Protein AF-A0A932E4Q7-F1 (afdb_monomer_lite)

Foldseek 3Di:
DWPFDFQLCCCLVAQAFLLDDPDCVVLVVQLVVLVVVLPDPDDQLVNLVSLLSNLSSLSSSLLNVLSLLLLVLVVLQVQQVPDDPPDPRPSDDSQVSLVVNLVSLVVNVVSLVSNLVSLLSNDVVPHDSVDDDPSVSSSVVVVVLSVQQNVLSVVCSVPVVSSCDQHRRHHNKKKKKKKWQQKADWKKKFKWWQDPVRDTDTQDITTRHIDDDPPDDRPDRDMDMTMTHDHDPPIWMKIFMWFEAKIWMDQTWMDSSNDIWTFPDDPDTDIAADHHDPDDDDDTDPVDGRGMGTTDTD

pLDDT: mean 87.98, std 13.96, range [33.12, 98.62]

Radius of gyration: 21.54 Å; chains: 1; bounding box: 50×64×56 Å

Structure (mmCIF, N/CA/C/O backbone):
data_AF-A0A932E4Q7-F1
#
_entry.id   AF-A0A932E4Q7-F1
#
loop_
_atom_site.group_PDB
_atom_site.id
_atom_site.type_symbol
_atom_site.label_atom_id
_atom_site.label_alt_id
_atom_site.label_comp_id
_atom_site.label_asym_id
_atom_site.label_entity_id
_atom_site.label_seq_id
_atom_site.pdbx_PDB_ins_code
_atom_site.Cartn_x
_atom_site.Cartn_y
_atom_site.Cartn_z
_atom_site.occupancy
_atom_site.B_iso_or_equiv
_atom_site.auth_seq_id
_atom_site.auth_comp_id
_atom_site.auth_asym_id
_atom_site.auth_atom_id
_atom_site.pdbx_PDB_model_num
ATOM 1 N N . HIS A 1 1 ? 24.652 -10.416 2.158 1.00 33.12 1 HIS A N 1
ATOM 2 C CA . HIS A 1 1 ? 23.528 -9.454 2.169 1.00 33.12 1 HIS A CA 1
ATOM 3 C C . HIS A 1 1 ? 22.223 -10.203 2.408 1.00 33.12 1 HIS A C 1
ATOM 5 O O . HIS A 1 1 ? 22.020 -11.224 1.768 1.00 33.12 1 HIS A O 1
ATOM 11 N N . ALA A 1 2 ? 21.373 -9.750 3.337 1.00 39.41 2 ALA A N 1
ATOM 12 C CA . ALA A 1 2 ? 20.055 -10.353 3.549 1.00 39.41 2 ALA A CA 1
ATOM 13 C C . ALA A 1 2 ? 19.143 -10.039 2.349 1.00 39.41 2 ALA A C 1
ATOM 15 O O . ALA A 1 2 ? 18.962 -8.871 1.997 1.00 39.41 2 ALA A O 1
ATOM 16 N N . PHE A 1 3 ? 18.581 -11.067 1.712 1.00 45.31 3 PHE A N 1
ATOM 17 C CA . PHE A 1 3 ? 17.580 -10.900 0.658 1.00 45.31 3 PHE A CA 1
ATOM 18 C C . PHE A 1 3 ? 16.242 -10.500 1.292 1.00 45.31 3 PHE A C 1
ATOM 20 O O . PHE A 1 3 ? 15.464 -11.353 1.699 1.00 45.31 3 PHE A O 1
ATOM 27 N N . ALA A 1 4 ? 15.978 -9.196 1.387 1.00 47.69 4 ALA A N 1
ATOM 28 C CA . ALA A 1 4 ? 14.727 -8.646 1.911 1.00 47.69 4 ALA A CA 1
ATOM 29 C C . ALA A 1 4 ? 13.914 -7.995 0.773 1.00 47.69 4 ALA A C 1
ATOM 31 O O . ALA A 1 4 ? 13.922 -6.776 0.616 1.00 47.69 4 ALA A O 1
ATOM 32 N N . GLY A 1 5 ? 13.249 -8.807 -0.060 1.00 49.75 5 GLY A N 1
ATOM 33 C CA . GLY A 1 5 ? 12.512 -8.337 -1.251 1.00 49.75 5 GLY A CA 1
ATOM 34 C C . GLY A 1 5 ? 10.984 -8.261 -1.106 1.00 49.75 5 GLY A C 1
ATOM 35 O O . GLY A 1 5 ? 10.334 -7.474 -1.792 1.00 49.75 5 GLY A O 1
ATOM 36 N N . TYR A 1 6 ? 10.394 -9.030 -0.188 1.00 63.06 6 TYR A N 1
ATOM 37 C CA . TYR A 1 6 ? 8.943 -9.268 -0.165 1.00 63.06 6 TYR A CA 1
ATOM 38 C C . TYR A 1 6 ? 8.100 -8.059 0.257 1.00 63.06 6 TYR A C 1
ATOM 40 O O . TYR A 1 6 ? 6.979 -7.895 -0.218 1.00 63.06 6 TYR A O 1
ATOM 48 N N . ALA A 1 7 ? 8.629 -7.171 1.104 1.00 65.50 7 ALA A N 1
ATOM 49 C CA . ALA A 1 7 ? 7.874 -6.007 1.576 1.00 65.50 7 ALA A CA 1
ATOM 50 C C . ALA A 1 7 ? 7.532 -5.021 0.459 1.00 65.50 7 ALA A C 1
ATOM 52 O O . ALA A 1 7 ? 6.448 -4.446 0.456 1.00 65.50 7 ALA A O 1
ATOM 53 N N . ARG A 1 8 ? 8.433 -4.857 -0.513 1.00 75.38 8 ARG A N 1
ATOM 54 C CA . ARG A 1 8 ? 8.219 -3.942 -1.633 1.00 75.38 8 ARG A CA 1
ATOM 55 C C . ARG A 1 8 ? 7.412 -4.580 -2.763 1.00 75.38 8 ARG A C 1
ATOM 57 O O . ARG A 1 8 ? 6.885 -3.860 -3.596 1.00 75.38 8 ARG A O 1
ATOM 64 N N . TRP A 1 9 ? 7.290 -5.909 -2.785 1.00 82.69 9 TRP A N 1
ATOM 65 C CA . TRP A 1 9 ? 6.528 -6.623 -3.810 1.00 82.69 9 TRP A CA 1
ATOM 66 C C . TRP A 1 9 ? 5.015 -6.399 -3.693 1.00 82.69 9 TRP A C 1
ATOM 68 O O . TRP A 1 9 ? 4.337 -6.335 -4.713 1.00 82.69 9 TRP A O 1
ATOM 78 N N . GLN A 1 10 ? 4.491 -6.205 -2.475 1.00 86.88 10 GLN A N 1
ATOM 79 C CA . GLN A 1 10 ? 3.045 -6.085 -2.222 1.00 86.88 10 GLN A CA 1
ATOM 80 C C . GLN A 1 10 ? 2.358 -4.992 -3.054 1.00 86.88 10 GLN A C 1
ATOM 82 O O . GLN A 1 10 ? 1.203 -5.156 -3.437 1.00 86.88 10 GLN A O 1
ATOM 87 N N . ILE A 1 11 ? 3.079 -3.918 -3.394 1.00 91.38 11 ILE A N 1
ATOM 88 C CA . ILE A 1 11 ? 2.568 -2.826 -4.235 1.00 91.38 11 ILE A CA 1
ATOM 89 C C . ILE A 1 11 ? 2.111 -3.301 -5.626 1.00 91.38 11 ILE A C 1
ATOM 91 O O . ILE A 1 11 ? 1.250 -2.678 -6.239 1.00 91.38 11 ILE A O 1
ATOM 95 N N . ASN A 1 12 ? 2.664 -4.407 -6.136 1.00 91.44 12 ASN A N 1
ATOM 96 C CA . ASN A 1 12 ? 2.273 -4.969 -7.429 1.00 91.44 12 ASN A CA 1
ATOM 97 C C . ASN A 1 12 ? 0.841 -5.527 -7.394 1.00 91.44 12 ASN A C 1
ATOM 99 O O . ASN A 1 12 ? 0.142 -5.532 -8.415 1.00 91.44 12 ASN A O 1
ATOM 103 N N . ASP A 1 13 ? 0.392 -5.965 -6.218 1.00 89.81 13 ASP A N 1
ATOM 104 C CA . ASP A 1 13 ? -0.907 -6.601 -6.004 1.00 89.81 13 ASP A CA 1
ATOM 105 C C . ASP A 1 13 ? -1.911 -5.644 -5.352 1.00 89.81 13 ASP A C 1
ATOM 107 O O . ASP A 1 13 ? -3.095 -5.670 -5.698 1.00 89.81 13 ASP A O 1
ATOM 111 N N . ARG A 1 14 ? -1.449 -4.742 -4.481 1.00 92.44 14 ARG A N 1
ATOM 112 C CA . ARG A 1 14 ? -2.294 -3.841 -3.693 1.00 92.44 14 ARG A CA 1
ATOM 113 C C . ARG A 1 14 ? -1.605 -2.502 -3.427 1.00 92.44 14 ARG A C 1
ATOM 115 O O . ARG A 1 14 ? -0.488 -2.470 -2.924 1.00 92.44 14 ARG A O 1
ATOM 122 N N . TRP A 1 15 ? -2.267 -1.389 -3.737 1.00 96.50 15 TRP A N 1
ATOM 123 C CA . TRP A 1 15 ? -1.763 -0.039 -3.428 1.00 96.50 15 TRP A CA 1
ATOM 124 C C . TRP A 1 15 ? -2.178 0.434 -2.024 1.00 96.50 15 TRP A C 1
ATOM 126 O O . TRP A 1 15 ? -1.419 1.138 -1.362 1.00 96.50 15 TRP A O 1
ATOM 136 N N . ASP A 1 16 ? -3.337 -0.016 -1.546 1.00 96.12 16 ASP A N 1
ATOM 137 C CA . ASP A 1 16 ? -3.937 0.296 -0.241 1.00 96.12 16 ASP A CA 1
ATOM 138 C C . ASP A 1 16 ? -3.160 -0.219 0.984 1.00 96.12 16 ASP A C 1
ATOM 140 O O . ASP A 1 16 ? -3.400 0.227 2.106 1.00 96.12 16 ASP A O 1
ATOM 144 N N . VAL A 1 17 ? -2.179 -1.102 0.786 1.00 93.62 17 VAL A N 1
ATOM 145 C CA . VAL A 1 17 ? -1.284 -1.612 1.843 1.00 93.62 17 VAL A CA 1
ATOM 146 C C . VAL A 1 17 ? -0.044 -0.741 2.074 1.00 93.62 17 VAL A C 1
ATOM 148 O O . VAL A 1 17 ? 0.846 -1.123 2.841 1.00 93.62 17 VAL A O 1
ATOM 151 N N . LEU A 1 18 ? 0.026 0.443 1.455 1.00 93.50 18 LEU A N 1
ATOM 152 C CA . LEU A 1 18 ? 1.124 1.407 1.621 1.00 93.50 18 LEU A CA 1
ATOM 153 C C . LEU A 1 18 ? 0.705 2.740 2.263 1.00 93.50 18 LEU A C 1
ATOM 155 O O . LEU A 1 18 ? 1.483 3.701 2.253 1.00 93.50 18 LEU A O 1
ATOM 159 N N . ALA A 1 19 ? -0.494 2.810 2.841 1.00 93.56 19 ALA A N 1
ATOM 160 C CA . ALA A 1 19 ? -1.007 3.988 3.538 1.00 93.56 19 ALA A CA 1
ATOM 161 C C . ALA A 1 19 ? -0.425 4.105 4.962 1.00 93.56 19 ALA A C 1
ATOM 163 O O . ALA A 1 19 ? -1.137 3.991 5.958 1.00 93.56 19 ALA A O 1
ATOM 164 N N . GLY A 1 20 ? 0.895 4.284 5.055 1.00 91.38 20 GLY A N 1
ATOM 165 C CA . GLY A 1 20 ? 1.662 4.253 6.305 1.00 91.38 20 GLY A CA 1
ATOM 166 C C . GLY A 1 20 ? 2.377 5.552 6.668 1.00 91.38 20 GLY A C 1
ATOM 167 O O . GLY A 1 20 ? 2.322 6.558 5.952 1.00 91.38 20 GLY A O 1
ATOM 168 N N . ASN A 1 21 ? 3.102 5.502 7.782 1.00 89.75 21 ASN A N 1
ATOM 169 C CA . ASN A 1 21 ? 3.895 6.598 8.329 1.00 89.75 21 ASN A CA 1
ATOM 170 C C . ASN A 1 21 ? 5.331 6.619 7.793 1.00 89.75 21 ASN A C 1
ATOM 172 O O . ASN A 1 21 ? 6.018 7.636 7.932 1.00 89.75 21 ASN A O 1
ATOM 176 N N . GLU A 1 22 ? 5.801 5.549 7.144 1.00 88.12 22 GLU A N 1
ATOM 177 C CA . GLU A 1 22 ? 7.142 5.499 6.567 1.00 88.12 22 GLU A CA 1
ATOM 178 C C . GLU A 1 22 ? 7.387 6.687 5.624 1.00 88.12 22 GLU A C 1
ATOM 180 O O . GLU A 1 22 ? 6.630 6.939 4.683 1.00 88.12 22 GLU A O 1
ATOM 185 N N . GLY A 1 23 ? 8.453 7.445 5.898 1.00 88.75 23 GLY A N 1
ATOM 186 C CA . GLY A 1 23 ? 8.786 8.681 5.197 1.00 88.75 23 GLY A CA 1
ATOM 187 C C . GLY A 1 23 ? 9.007 8.501 3.692 1.00 88.75 23 GLY A C 1
ATOM 188 O O . GLY A 1 23 ? 9.651 7.557 3.245 1.00 88.75 23 GLY A O 1
ATOM 189 N N . LEU A 1 24 ? 8.575 9.486 2.897 1.00 92.56 24 LEU A N 1
ATOM 190 C CA . LEU A 1 24 ? 8.787 9.494 1.441 1.00 92.56 24 LEU A CA 1
ATOM 191 C C . LEU A 1 24 ? 10.247 9.728 1.023 1.00 92.56 24 LEU A C 1
ATOM 193 O O . LEU A 1 24 ? 10.574 9.544 -0.145 1.00 92.56 24 LEU A O 1
ATOM 197 N N . LYS A 1 25 ? 11.127 10.154 1.940 1.00 93.81 25 LYS A N 1
ATOM 198 C CA . LYS A 1 25 ? 12.491 10.611 1.619 1.00 93.81 25 LYS A CA 1
ATOM 199 C C . LYS A 1 25 ? 13.308 9.548 0.880 1.00 93.81 25 LYS A C 1
ATOM 201 O O . LYS A 1 25 ? 13.912 9.866 -0.139 1.00 93.81 25 LYS A O 1
ATOM 206 N N . ALA A 1 26 ? 13.300 8.303 1.359 1.00 91.19 26 ALA A N 1
ATOM 207 C CA . ALA A 1 26 ? 14.050 7.214 0.731 1.00 91.19 26 ALA A CA 1
ATOM 208 C C . ALA A 1 26 ? 13.553 6.933 -0.699 1.00 91.19 26 ALA A C 1
ATOM 210 O O . ALA A 1 26 ? 14.349 6.881 -1.635 1.00 91.19 26 ALA A O 1
ATOM 211 N N . TYR A 1 27 ? 12.232 6.866 -0.879 1.00 93.31 27 TYR A N 1
ATOM 212 C CA . TYR A 1 27 ? 11.586 6.647 -2.176 1.00 93.31 27 TYR A CA 1
ATOM 213 C C . TYR A 1 27 ? 11.827 7.806 -3.150 1.00 93.31 27 TYR A C 1
ATOM 215 O O . TYR A 1 27 ? 12.134 7.593 -4.320 1.00 93.31 27 TYR A O 1
ATOM 223 N N . ALA A 1 28 ? 11.769 9.046 -2.661 1.00 94.94 28 ALA A N 1
ATOM 224 C CA . ALA A 1 28 ? 12.074 10.232 -3.453 1.00 94.94 28 ALA A CA 1
ATOM 225 C C . ALA A 1 28 ? 13.549 10.276 -3.885 1.00 94.94 28 ALA A C 1
ATOM 227 O O . ALA A 1 28 ? 13.845 10.724 -4.994 1.00 94.94 28 ALA A O 1
ATOM 228 N N . HIS A 1 29 ? 14.466 9.803 -3.035 1.00 96.12 29 HIS A N 1
ATOM 229 C CA . HIS A 1 29 ? 15.887 9.716 -3.360 1.00 96.12 29 HIS A CA 1
ATOM 230 C C . HIS A 1 29 ? 16.151 8.668 -4.447 1.00 96.12 29 HIS A C 1
ATOM 232 O O . HIS A 1 29 ? 16.855 8.955 -5.413 1.00 96.12 29 HIS A O 1
ATOM 238 N N . GLU A 1 30 ? 15.529 7.491 -4.342 1.00 95.00 30 GLU A N 1
ATOM 239 C CA . GLU A 1 30 ? 15.608 6.455 -5.375 1.00 95.00 30 GLU A CA 1
ATOM 240 C C . GLU A 1 30 ? 15.002 6.926 -6.703 1.00 95.00 30 GLU A C 1
ATOM 242 O O . GLU A 1 30 ? 15.618 6.757 -7.755 1.00 95.00 30 GLU A O 1
ATOM 247 N N . ARG A 1 31 ? 13.845 7.596 -6.656 1.00 96.88 31 ARG A N 1
ATOM 248 C CA . ARG A 1 31 ? 13.246 8.238 -7.828 1.00 96.88 31 ARG A CA 1
ATOM 249 C C . ARG A 1 31 ? 14.227 9.207 -8.482 1.00 96.88 31 ARG A C 1
ATOM 251 O O . ARG A 1 31 ? 14.551 9.037 -9.649 1.00 96.88 31 ARG A O 1
ATOM 258 N N . LYS A 1 32 ? 14.780 10.162 -7.722 1.00 97.44 32 LYS A N 1
ATOM 259 C CA . LYS A 1 32 ? 15.765 11.137 -8.229 1.00 97.44 32 LYS A CA 1
ATOM 260 C C . LYS A 1 32 ? 16.987 10.448 -8.843 1.00 97.44 32 LYS A C 1
ATOM 262 O O . LYS A 1 32 ? 17.471 10.884 -9.888 1.00 97.44 32 LYS A O 1
ATOM 267 N N . PHE A 1 33 ? 17.478 9.382 -8.212 1.00 97.50 33 PHE A N 1
ATOM 268 C CA . PHE A 1 33 ? 18.591 8.591 -8.725 1.00 97.50 33 PHE A CA 1
ATOM 269 C C . PHE A 1 33 ? 18.272 7.996 -10.102 1.00 97.50 33 PHE A C 1
ATOM 271 O O . PHE A 1 33 ? 19.024 8.244 -11.045 1.00 97.50 33 PHE A O 1
ATOM 278 N N . PHE A 1 34 ? 17.151 7.281 -10.248 1.00 97.12 34 PHE A N 1
ATOM 279 C CA . PHE A 1 34 ? 16.791 6.653 -11.522 1.00 97.12 34 PHE A CA 1
ATOM 280 C C . PHE A 1 34 ? 16.358 7.660 -12.590 1.00 97.12 34 PHE A C 1
ATOM 282 O O . PHE A 1 34 ? 16.673 7.442 -13.755 1.00 97.12 34 PHE A O 1
ATOM 289 N N . THR A 1 35 ? 15.739 8.787 -12.224 1.00 96.38 35 THR A N 1
ATOM 290 C CA . THR A 1 35 ? 15.462 9.889 -13.161 1.00 96.38 35 THR A CA 1
ATOM 291 C C . THR A 1 35 ? 16.750 10.499 -13.710 1.00 96.38 35 THR A C 1
ATOM 293 O O . THR A 1 35 ? 16.821 10.851 -14.884 1.00 96.38 35 THR A O 1
ATOM 296 N N . ARG A 1 36 ? 17.790 10.647 -12.879 1.00 96.88 36 ARG A N 1
ATOM 297 C CA . ARG A 1 36 ? 19.099 11.119 -13.348 1.00 96.88 36 ARG A CA 1
ATOM 298 C C . ARG A 1 36 ? 19.771 10.067 -14.226 1.00 96.88 36 ARG A C 1
ATOM 300 O O . ARG A 1 36 ? 20.298 10.407 -15.279 1.00 96.88 36 ARG A O 1
ATOM 307 N N . LEU A 1 37 ? 19.734 8.803 -13.807 1.00 96.00 37 LEU A N 1
ATOM 308 C CA . LEU A 1 37 ? 20.363 7.704 -14.534 1.00 96.00 37 LEU A CA 1
ATOM 309 C C . LEU A 1 37 ? 19.697 7.451 -15.895 1.00 96.00 37 LEU A C 1
ATOM 311 O O . LEU A 1 37 ? 20.396 7.156 -16.855 1.00 96.00 37 LEU A O 1
ATOM 315 N N . SER A 1 38 ? 18.376 7.621 -16.012 1.00 94.25 38 SER A N 1
ATOM 316 C CA . SER A 1 38 ? 17.647 7.436 -17.276 1.00 94.25 38 SER A CA 1
ATOM 317 C C . SER A 1 38 ? 17.980 8.481 -18.343 1.00 94.25 38 SER A C 1
ATOM 319 O O . SER A 1 38 ? 17.696 8.255 -19.515 1.00 94.25 38 SER A O 1
ATOM 321 N N . ARG A 1 39 ? 18.599 9.604 -17.954 1.00 93.25 39 ARG A N 1
ATOM 322 C CA . ARG A 1 39 ? 19.089 10.651 -18.865 1.00 93.25 39 ARG A CA 1
ATOM 323 C C . ARG A 1 39 ? 20.532 10.426 -19.321 1.00 93.25 39 ARG A C 1
ATOM 325 O O . ARG A 1 39 ? 21.000 11.137 -20.203 1.00 93.25 39 ARG A O 1
ATOM 332 N N . ALA A 1 40 ? 21.251 9.483 -18.713 1.00 94.69 40 ALA A N 1
ATOM 333 C CA . ALA A 1 40 ? 22.613 9.164 -19.117 1.00 94.69 40 ALA A CA 1
ATOM 334 C C . ALA A 1 40 ? 22.622 8.397 -20.449 1.00 94.69 40 ALA A C 1
ATOM 336 O O . ALA A 1 40 ? 21.684 7.665 -20.775 1.00 94.69 40 ALA A O 1
ATOM 337 N N . LYS A 1 41 ? 23.717 8.516 -21.207 1.00 95.38 41 LYS A N 1
ATOM 338 C CA . LYS A 1 41 ? 23.947 7.695 -22.399 1.00 95.38 41 LYS A CA 1
ATOM 339 C C . LYS A 1 41 ? 24.276 6.268 -21.954 1.00 95.38 41 LYS A C 1
ATOM 341 O O . LYS A 1 41 ? 25.393 5.987 -21.534 1.00 95.38 41 LYS A O 1
ATOM 346 N N . LEU A 1 42 ? 23.285 5.384 -22.016 1.00 95.19 42 LEU A N 1
ATOM 347 C CA . LEU A 1 42 ? 23.404 3.983 -21.612 1.00 95.19 42 LEU A CA 1
ATOM 348 C C . LEU A 1 42 ? 23.246 3.060 -22.827 1.00 95.19 42 LEU A C 1
ATOM 350 O O . LEU A 1 42 ? 22.472 3.378 -23.734 1.00 95.19 42 LEU A O 1
ATOM 354 N N . PRO A 1 43 ? 23.901 1.885 -22.839 1.00 94.31 43 PRO A N 1
ATOM 355 C CA . PRO A 1 43 ? 23.596 0.843 -23.811 1.00 94.31 43 PRO A CA 1
ATOM 356 C C . PRO A 1 43 ? 22.104 0.503 -23.792 1.00 94.31 43 PRO A C 1
ATOM 358 O O . PRO A 1 43 ? 21.490 0.431 -22.727 1.00 94.31 43 PRO A O 1
ATOM 361 N N . ALA A 1 44 ? 21.521 0.244 -24.961 1.00 89.94 44 ALA A N 1
ATOM 362 C CA . ALA A 1 44 ? 20.075 0.084 -25.108 1.00 89.94 44 ALA A CA 1
ATOM 363 C C . ALA A 1 44 ? 19.413 -0.941 -24.144 1.00 89.94 44 ALA A C 1
ATOM 365 O O . ALA A 1 44 ? 18.351 -0.619 -23.604 1.00 89.94 44 ALA A O 1
ATOM 366 N N . PRO A 1 45 ? 19.996 -2.128 -23.847 1.00 87.69 45 PRO A N 1
ATOM 367 C CA . PRO A 1 45 ? 19.427 -3.040 -22.844 1.00 87.69 45 PRO A CA 1
ATOM 368 C C . PRO A 1 45 ? 19.366 -2.432 -21.434 1.00 87.69 45 PRO A C 1
ATOM 370 O O . PRO A 1 45 ? 18.378 -2.588 -20.708 1.00 87.69 45 PRO A O 1
ATOM 373 N N . LEU A 1 46 ? 20.427 -1.715 -21.053 1.00 93.44 46 LEU A N 1
ATOM 374 C CA . LEU A 1 46 ? 20.534 -1.071 -19.751 1.00 93.44 46 LEU A CA 1
ATOM 375 C C . LEU A 1 46 ? 19.597 0.137 -19.669 1.00 93.44 46 LEU A C 1
ATOM 377 O O . LEU A 1 46 ? 18.932 0.314 -18.654 1.00 93.44 46 LEU A O 1
ATOM 381 N N . ALA A 1 47 ? 19.472 0.910 -20.751 1.00 95.12 47 ALA A N 1
ATOM 382 C CA . ALA A 1 47 ? 18.542 2.031 -20.844 1.00 95.12 47 ALA A CA 1
ATOM 383 C C . ALA A 1 47 ? 17.087 1.590 -20.604 1.00 95.12 47 ALA A C 1
ATOM 385 O O . ALA A 1 47 ? 16.386 2.208 -19.805 1.00 95.12 47 ALA A O 1
ATOM 386 N N . ALA A 1 48 ? 16.648 0.487 -21.226 1.00 94.00 48 ALA A N 1
ATOM 387 C CA . ALA A 1 48 ? 15.300 -0.053 -21.029 1.00 94.00 48 ALA A CA 1
ATOM 388 C C . ALA A 1 48 ? 15.065 -0.496 -19.573 1.00 94.00 48 ALA A C 1
ATOM 390 O O . ALA A 1 48 ? 14.062 -0.129 -18.959 1.00 94.00 48 ALA A O 1
ATOM 391 N N . SER A 1 49 ? 16.032 -1.207 -18.985 1.00 95.38 49 SER A N 1
ATOM 392 C CA . SER A 1 49 ? 15.976 -1.621 -17.577 1.00 95.38 49 SER A CA 1
ATOM 393 C C . SER A 1 49 ? 15.925 -0.422 -16.622 1.00 95.38 49 SER A C 1
ATOM 395 O O . SER A 1 49 ? 15.110 -0.393 -15.699 1.00 95.38 49 SER A O 1
ATOM 397 N N . VAL A 1 50 ? 16.754 0.600 -16.854 1.00 96.81 50 VAL A N 1
ATOM 398 C CA . VAL A 1 50 ? 16.781 1.835 -16.056 1.00 96.81 50 VAL A CA 1
ATOM 399 C C . VAL A 1 50 ? 15.480 2.623 -16.203 1.00 96.81 50 VAL A C 1
ATOM 401 O O . VAL A 1 50 ? 14.957 3.108 -15.201 1.00 96.81 50 VAL A O 1
ATOM 404 N N . ALA A 1 51 ? 14.913 2.717 -17.407 1.00 96.31 51 ALA A N 1
ATOM 405 C CA . ALA A 1 51 ? 13.626 3.372 -17.633 1.00 96.31 51 ALA A CA 1
ATOM 406 C C . ALA A 1 51 ? 12.491 2.669 -16.871 1.00 96.31 51 ALA A C 1
ATOM 408 O O . ALA A 1 51 ? 11.682 3.331 -16.217 1.00 96.31 51 ALA A O 1
ATOM 409 N N . PHE A 1 52 ? 12.471 1.332 -16.864 1.00 96.56 52 PHE A N 1
ATOM 410 C CA . PHE A 1 52 ? 11.494 0.581 -16.077 1.00 96.56 52 PHE A CA 1
ATOM 411 C C . PHE A 1 52 ? 11.711 0.760 -14.565 1.00 96.56 52 PHE A C 1
ATOM 413 O O . PHE A 1 52 ? 10.753 0.982 -13.826 1.00 96.56 52 PHE A O 1
ATOM 420 N N . ARG A 1 53 ? 12.964 0.766 -14.084 1.00 96.56 53 ARG A N 1
ATOM 421 C CA . ARG A 1 53 ? 13.285 1.096 -12.679 1.00 96.56 53 ARG A CA 1
ATOM 422 C C . ARG A 1 53 ? 12.857 2.512 -12.294 1.00 96.56 53 ARG A C 1
ATOM 424 O O . ARG A 1 53 ? 12.377 2.704 -11.179 1.00 96.56 53 ARG A O 1
ATOM 431 N N . CYS A 1 54 ? 12.984 3.477 -13.205 1.00 97.06 54 CYS A N 1
ATOM 432 C CA . CYS A 1 54 ? 12.490 4.837 -13.007 1.00 97.06 54 CYS A CA 1
ATOM 433 C C . CYS A 1 54 ? 10.970 4.840 -12.804 1.00 97.06 54 CYS A C 1
ATOM 435 O O . CYS A 1 54 ? 10.497 5.436 -11.842 1.00 97.06 54 CYS A O 1
ATOM 437 N N . TYR A 1 55 ? 10.218 4.114 -13.637 1.00 97.69 55 TYR A N 1
ATOM 438 C CA . TYR A 1 55 ? 8.774 3.942 -13.453 1.00 97.69 55 TYR A CA 1
ATOM 439 C C . TYR A 1 55 ? 8.424 3.326 -12.087 1.00 97.69 55 TYR A C 1
ATOM 441 O O . TYR A 1 55 ? 7.568 3.855 -11.381 1.00 97.69 55 TYR A O 1
ATOM 449 N N . LEU A 1 56 ? 9.101 2.247 -11.676 1.00 96.50 56 LEU A N 1
ATOM 450 C CA . LEU A 1 56 ? 8.837 1.611 -10.379 1.00 96.50 56 LEU A CA 1
ATOM 451 C C . LEU A 1 56 ? 9.086 2.574 -9.205 1.00 96.50 56 LEU A C 1
ATOM 453 O O . LEU A 1 56 ? 8.308 2.594 -8.252 1.00 96.50 56 LEU A O 1
ATOM 457 N N . ALA A 1 57 ? 10.136 3.397 -9.287 1.00 96.25 57 ALA A N 1
ATOM 458 C CA . ALA A 1 57 ? 10.436 4.405 -8.274 1.00 96.25 57 ALA A CA 1
ATOM 459 C C . ALA A 1 57 ? 9.414 5.559 -8.264 1.00 96.25 57 ALA A C 1
ATOM 461 O O . ALA A 1 57 ? 9.014 6.009 -7.189 1.00 96.25 57 ALA A O 1
ATOM 462 N N . GLU A 1 58 ? 8.948 6.009 -9.436 1.00 97.50 58 GLU A N 1
ATOM 463 C CA . GLU A 1 58 ? 7.831 6.961 -9.549 1.00 97.50 58 GLU A CA 1
ATOM 464 C C . GLU A 1 58 ? 6.556 6.399 -8.915 1.00 97.50 58 GLU A C 1
ATOM 466 O O . GLU A 1 58 ? 5.908 7.087 -8.128 1.00 97.50 58 GLU A O 1
ATOM 471 N N . ARG A 1 59 ? 6.230 5.130 -9.189 1.00 97.62 59 ARG A N 1
ATOM 472 C CA . ARG A 1 59 ? 5.064 4.443 -8.620 1.00 97.62 59 ARG A CA 1
ATOM 473 C C . ARG A 1 59 ? 5.105 4.404 -7.099 1.00 97.62 59 ARG A C 1
ATOM 475 O O . ARG A 1 59 ? 4.109 4.739 -6.466 1.00 97.62 59 ARG A O 1
ATOM 482 N N . ASP A 1 60 ? 6.235 4.023 -6.505 1.00 95.94 60 ASP A N 1
ATOM 483 C CA . ASP A 1 60 ? 6.376 3.992 -5.044 1.00 95.94 60 ASP A CA 1
ATOM 484 C C . ASP A 1 60 ? 6.107 5.365 -4.412 1.00 95.94 60 ASP A C 1
ATOM 486 O O . ASP A 1 60 ? 5.395 5.465 -3.410 1.00 95.94 60 ASP A O 1
ATOM 490 N N . VAL A 1 61 ? 6.645 6.435 -5.008 1.00 97.00 61 VAL A N 1
ATOM 491 C CA . VAL A 1 61 ? 6.403 7.804 -4.534 1.00 97.00 61 VAL A CA 1
ATOM 492 C C . VAL A 1 61 ? 4.942 8.199 -4.731 1.00 97.00 61 VAL A C 1
ATOM 494 O O . VAL A 1 61 ? 4.341 8.743 -3.804 1.00 97.00 61 VAL A O 1
ATOM 497 N N . PHE A 1 62 ? 4.376 7.926 -5.908 1.00 98.12 62 PHE A N 1
ATOM 498 C CA . PHE A 1 62 ? 3.0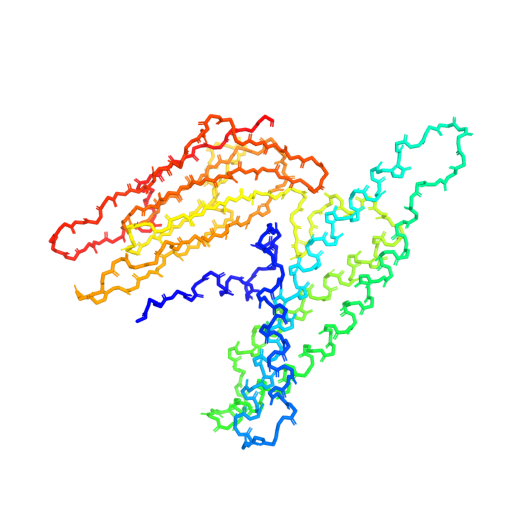00 8.264 -6.256 1.00 98.12 62 PHE A CA 1
ATOM 499 C C . PHE A 1 62 ? 1.998 7.612 -5.301 1.00 98.12 62 PHE A C 1
ATOM 501 O O . PHE A 1 62 ? 1.220 8.326 -4.676 1.00 98.12 62 PHE A O 1
ATOM 508 N N . VAL A 1 63 ? 2.052 6.288 -5.128 1.00 97.69 63 VAL A N 1
ATOM 509 C CA . VAL A 1 63 ? 1.079 5.537 -4.316 1.00 97.69 63 VAL A CA 1
ATOM 510 C C . VAL A 1 63 ? 1.099 6.001 -2.859 1.00 97.69 63 VAL A C 1
ATOM 512 O O . VAL A 1 63 ? 0.058 6.313 -2.283 1.00 97.69 63 VAL A O 1
ATOM 515 N N . ARG A 1 64 ? 2.293 6.130 -2.269 1.00 96.75 64 ARG A N 1
ATOM 516 C CA . ARG A 1 64 ? 2.445 6.570 -0.873 1.00 96.75 64 ARG A CA 1
ATOM 517 C C . ARG A 1 64 ? 2.031 8.024 -0.675 1.00 96.75 64 ARG A C 1
ATOM 519 O O . ARG A 1 64 ? 1.479 8.371 0.368 1.00 96.75 64 ARG A O 1
ATOM 526 N N . ARG A 1 65 ? 2.306 8.891 -1.655 1.00 97.56 65 ARG A N 1
ATOM 527 C CA . ARG A 1 65 ? 1.839 10.282 -1.635 1.00 97.56 65 ARG A CA 1
ATOM 528 C C . ARG A 1 65 ? 0.318 10.344 -1.739 1.00 97.56 65 ARG A C 1
ATOM 530 O O . ARG A 1 65 ? -0.284 10.997 -0.900 1.00 97.56 65 ARG A O 1
ATOM 537 N N . ALA A 1 66 ? -0.285 9.618 -2.676 1.00 98.06 66 ALA A N 1
ATOM 538 C CA . ALA A 1 66 ? -1.731 9.590 -2.869 1.00 98.06 66 ALA A CA 1
ATOM 539 C C . ALA A 1 66 ? -2.472 9.146 -1.596 1.00 98.06 66 ALA A C 1
ATOM 541 O O . ALA A 1 66 ? -3.431 9.797 -1.193 1.00 98.06 66 ALA A O 1
ATOM 542 N N . ALA A 1 67 ? -1.981 8.114 -0.901 1.00 97.38 67 ALA A N 1
ATOM 543 C CA . ALA A 1 67 ? -2.540 7.691 0.384 1.00 97.38 67 ALA A CA 1
ATOM 544 C C . ALA A 1 67 ? -2.471 8.798 1.458 1.00 97.38 67 ALA A C 1
ATOM 546 O O . ALA A 1 67 ? -3.455 9.091 2.138 1.00 97.38 67 ALA A O 1
ATOM 547 N N . ARG A 1 68 ? -1.316 9.470 1.580 1.00 96.88 68 ARG A N 1
ATOM 548 C CA . ARG A 1 68 ? -1.143 10.617 2.492 1.00 96.88 68 ARG A CA 1
ATOM 549 C C . ARG A 1 68 ? -2.041 11.792 2.120 1.00 96.88 68 ARG A C 1
ATOM 551 O O . ARG A 1 68 ? -2.519 12.493 3.012 1.00 96.88 68 ARG A O 1
ATOM 558 N N . ASP A 1 69 ? -2.264 11.999 0.827 1.00 97.12 69 ASP A N 1
ATOM 559 C CA . ASP A 1 69 ? -3.137 13.051 0.333 1.00 97.12 69 ASP A CA 1
ATOM 560 C C . ASP A 1 69 ? -4.599 12.777 0.705 1.00 97.12 69 ASP A C 1
ATOM 562 O O . ASP A 1 69 ? -5.291 13.706 1.108 1.00 97.12 69 ASP A O 1
ATOM 566 N N . VAL A 1 70 ? -5.060 11.520 0.714 1.00 97.56 70 VAL A N 1
ATOM 567 C CA . VAL A 1 70 ? -6.399 11.189 1.241 1.00 97.56 70 VAL A CA 1
ATOM 568 C C . VAL A 1 70 ? -6.518 11.551 2.726 1.00 97.56 70 VAL A C 1
ATOM 570 O O . VAL A 1 70 ? -7.471 12.223 3.118 1.00 97.56 70 VAL A O 1
ATOM 573 N N . PHE A 1 71 ? -5.539 11.196 3.564 1.00 96.88 71 PHE A N 1
ATOM 574 C CA . PHE A 1 71 ? -5.556 11.585 4.984 1.00 96.88 71 PHE A CA 1
ATOM 575 C C . PHE A 1 71 ? -5.499 13.103 5.186 1.00 96.88 71 PHE A C 1
ATOM 577 O O . PHE A 1 71 ? -6.120 13.646 6.101 1.00 96.88 71 PHE A O 1
ATOM 584 N N . ARG A 1 72 ? -4.760 13.827 4.340 1.00 95.88 72 ARG A N 1
ATOM 585 C CA . ARG A 1 72 ? -4.747 15.294 4.369 1.00 95.88 72 ARG A CA 1
ATOM 586 C C . ARG A 1 72 ? -6.079 15.886 3.914 1.00 95.88 72 ARG A C 1
ATOM 588 O O . ARG A 1 72 ? -6.545 16.823 4.551 1.00 95.88 72 ARG A O 1
ATOM 595 N N . LEU A 1 73 ? -6.706 15.325 2.884 1.00 95.38 73 LEU A N 1
ATOM 596 C CA . LEU A 1 73 ? -8.028 15.732 2.414 1.00 95.38 73 LEU A CA 1
ATOM 597 C C . LEU A 1 73 ? -9.076 15.584 3.524 1.00 95.38 73 LEU A C 1
ATOM 599 O O . LEU A 1 73 ? -9.828 16.523 3.768 1.00 95.38 73 LEU A O 1
ATOM 603 N N . ARG A 1 74 ? -9.078 14.456 4.247 1.00 96.00 74 ARG A N 1
ATOM 604 C CA . ARG A 1 74 ? -9.967 14.242 5.403 1.00 96.00 74 ARG A CA 1
ATOM 605 C C . ARG A 1 74 ? -9.783 15.328 6.467 1.00 96.00 74 ARG A C 1
ATOM 607 O O . ARG A 1 74 ? -10.765 15.923 6.894 1.00 96.00 74 ARG A O 1
ATOM 614 N N . ARG A 1 75 ? -8.535 15.670 6.816 1.00 94.69 75 ARG A N 1
ATOM 615 C CA . ARG A 1 75 ? -8.230 16.769 7.756 1.00 94.69 75 ARG A CA 1
ATOM 616 C C . ARG A 1 75 ? -8.716 18.134 7.265 1.00 94.69 75 ARG A C 1
ATOM 618 O O . ARG A 1 75 ? -9.280 18.879 8.055 1.00 94.69 75 ARG A O 1
ATOM 625 N N . ILE A 1 76 ? -8.526 18.456 5.982 1.00 91.94 76 ILE A N 1
ATOM 626 C CA . ILE A 1 76 ? -9.028 19.709 5.385 1.00 91.94 76 ILE A CA 1
ATOM 627 C C . ILE A 1 76 ? -10.555 19.787 5.526 1.00 91.94 76 ILE A C 1
ATOM 629 O O . ILE A 1 76 ? -11.073 20.801 5.985 1.00 91.94 76 ILE A O 1
ATOM 633 N N . ILE A 1 77 ? -11.263 18.699 5.202 1.00 90.56 77 ILE A N 1
ATOM 634 C CA . ILE A 1 77 ? -12.728 18.627 5.303 1.00 90.56 77 ILE A CA 1
ATOM 635 C C . ILE A 1 77 ? -13.195 18.775 6.757 1.00 90.56 77 ILE A C 1
ATOM 637 O O . ILE A 1 77 ? -14.121 19.541 7.014 1.00 90.56 77 ILE A O 1
ATOM 641 N N . THR A 1 78 ? -12.575 18.071 7.708 1.00 90.00 78 THR A N 1
ATOM 642 C CA . THR A 1 78 ? -12.946 18.159 9.131 1.00 90.00 78 THR A CA 1
ATOM 643 C C . THR A 1 78 ? -12.709 19.558 9.687 1.00 90.00 78 THR A C 1
ATOM 645 O O . THR A 1 78 ? -13.613 20.135 10.287 1.00 90.00 78 THR A O 1
ATOM 648 N N . ASN A 1 79 ? -11.536 20.141 9.431 1.00 85.38 79 ASN A N 1
ATOM 649 C CA . ASN A 1 79 ? -11.210 21.485 9.906 1.00 85.38 79 ASN A CA 1
ATOM 650 C C . ASN A 1 79 ? -12.130 22.541 9.280 1.00 85.38 79 ASN A C 1
ATOM 652 O O . ASN A 1 79 ? -12.477 23.515 9.936 1.00 85.38 79 ASN A O 1
ATOM 656 N N . GLY A 1 80 ? -12.576 22.332 8.036 1.00 76.00 80 GLY A N 1
ATOM 657 C CA . GLY A 1 80 ? -13.543 23.218 7.398 1.00 76.00 80 GLY A CA 1
ATOM 658 C C . GLY A 1 80 ? -14.957 23.150 7.979 1.00 76.00 80 GLY A C 1
ATOM 659 O O . GLY A 1 80 ? -15.688 24.131 7.882 1.00 76.00 80 GLY A O 1
ATOM 660 N N . ARG A 1 81 ? -15.335 22.029 8.610 1.00 65.56 81 ARG A N 1
ATOM 661 C CA . ARG A 1 81 ? -16.634 21.849 9.287 1.00 65.56 81 ARG A CA 1
ATOM 662 C C . ARG A 1 81 ? -16.662 22.388 10.719 1.00 65.56 81 ARG A C 1
ATOM 664 O O . ARG A 1 81 ? -17.743 22.664 11.221 1.00 65.56 81 ARG A O 1
ATOM 671 N N . ALA A 1 82 ? -15.507 22.517 11.371 1.00 58.41 82 ALA A N 1
ATOM 672 C CA . ALA A 1 82 ? -15.407 22.989 12.754 1.00 58.41 82 ALA A CA 1
ATOM 673 C C . ALA A 1 82 ? -15.625 24.510 12.912 1.00 58.41 82 ALA A C 1
ATOM 675 O O . ALA A 1 82 ? -15.802 24.981 14.034 1.00 58.41 82 ALA A O 1
ATOM 676 N N . ASN A 1 83 ? -15.655 25.271 11.811 1.00 53.38 83 ASN A N 1
ATOM 677 C CA . ASN A 1 83 ? -15.959 26.701 11.845 1.00 53.38 83 ASN A CA 1
ATOM 678 C C . ASN A 1 83 ? -17.474 26.920 12.020 1.00 53.38 83 ASN A C 1
ATOM 680 O O . ASN A 1 83 ? -18.286 26.452 11.220 1.00 53.38 83 ASN A O 1
ATOM 684 N N . ARG A 1 84 ? -17.826 27.601 13.116 1.00 49.16 84 ARG A N 1
ATOM 685 C CA . ARG A 1 84 ? -19.182 27.844 13.639 1.00 49.16 84 ARG A CA 1
ATOM 686 C C . ARG A 1 84 ? -20.078 28.657 12.682 1.00 49.16 84 ARG A C 1
ATOM 688 O O . ARG A 1 84 ? -19.566 29.373 11.820 1.00 49.16 84 ARG A O 1
ATOM 695 N N . PRO A 1 85 ? -21.417 28.625 12.865 1.00 47.59 85 PRO A N 1
ATOM 696 C CA . PRO A 1 85 ? -22.308 29.556 12.179 1.00 47.59 85 PRO A CA 1
ATOM 697 C C . PRO A 1 85 ? -21.975 30.997 12.597 1.00 47.59 85 PRO A C 1
ATOM 699 O O . PRO A 1 85 ? -22.061 31.325 13.777 1.00 47.59 85 PRO A O 1
ATOM 702 N N . GLY A 1 86 ? -21.589 31.841 11.635 1.00 58.16 86 GLY A N 1
ATOM 703 C CA . GLY A 1 86 ? -21.345 33.277 11.838 1.00 58.16 86 GLY A CA 1
ATOM 704 C C . GLY A 1 86 ? -19.907 33.754 11.603 1.00 58.16 86 GLY A C 1
ATOM 705 O O . GLY A 1 86 ? -19.702 34.953 11.446 1.00 58.16 86 GLY A O 1
ATOM 706 N N . GLU A 1 87 ? -18.921 32.857 11.506 1.00 50.47 87 GLU A N 1
ATOM 707 C CA . GLU A 1 87 ? -17.547 33.236 11.143 1.00 50.47 87 GLU A CA 1
ATOM 708 C C . GLU A 1 87 ? -17.322 33.167 9.618 1.00 50.47 87 GLU A C 1
ATOM 710 O O . GLU A 1 87 ? -17.876 32.284 8.948 1.00 50.47 87 GLU A O 1
ATOM 715 N N . PRO A 1 88 ? -16.505 34.069 9.031 1.00 44.94 88 PRO A N 1
ATOM 716 C CA . PRO A 1 88 ? -16.132 33.995 7.623 1.00 44.94 88 PRO A CA 1
ATOM 717 C C . PRO A 1 88 ? -15.573 32.608 7.299 1.00 44.94 88 PRO A C 1
ATOM 719 O O . PRO A 1 88 ? -14.738 32.079 8.032 1.00 44.94 88 PRO A O 1
ATOM 722 N N . ARG A 1 89 ? -16.032 32.017 6.189 1.00 50.12 89 ARG A N 1
ATOM 723 C CA . ARG A 1 89 ? -15.643 30.681 5.707 1.00 50.12 89 ARG A CA 1
ATOM 724 C C . ARG A 1 89 ? -14.134 30.597 5.416 1.00 50.12 89 ARG A C 1
ATOM 726 O O . ARG A 1 89 ? -13.716 30.628 4.267 1.00 50.12 89 ARG A O 1
ATOM 733 N N . LEU A 1 90 ? -13.314 30.438 6.449 1.00 43.84 90 LEU A N 1
ATOM 734 C CA . LEU A 1 90 ? -11.891 30.082 6.363 1.00 43.84 90 LEU A CA 1
ATOM 735 C C . LEU A 1 90 ? -11.678 28.566 6.532 1.00 43.84 90 LEU A C 1
ATOM 737 O O . LEU A 1 90 ? -10.568 28.098 6.775 1.00 43.84 90 LEU A O 1
ATOM 741 N N . GLY A 1 91 ? -12.749 27.781 6.384 1.00 47.59 91 GLY A N 1
ATOM 742 C CA . GLY A 1 91 ? -12.678 26.334 6.243 1.00 47.59 91 GLY A CA 1
ATOM 743 C C . GLY A 1 91 ? -12.207 25.985 4.837 1.00 47.59 91 GLY A C 1
ATOM 744 O O . GLY A 1 91 ? -12.955 26.179 3.883 1.00 47.59 91 GLY A O 1
ATOM 745 N N . GLY A 1 92 ? -10.953 25.545 4.707 1.00 57.16 92 GLY A N 1
ATOM 746 C CA . GLY A 1 92 ? -10.259 25.435 3.423 1.00 57.16 92 GLY A CA 1
ATOM 747 C C . GLY A 1 92 ? -11.044 24.649 2.372 1.00 57.16 92 GLY A C 1
ATOM 748 O O . GLY A 1 92 ? -11.321 23.464 2.553 1.00 57.16 92 GLY A O 1
ATOM 749 N N . ASP A 1 93 ? -11.367 25.308 1.259 1.00 78.00 93 ASP A N 1
ATOM 750 C CA . ASP A 1 93 ? -11.915 24.664 0.070 1.00 78.00 93 ASP A CA 1
ATOM 751 C C . ASP A 1 93 ? -11.032 23.460 -0.319 1.00 78.00 93 ASP A C 1
ATOM 753 O O . ASP A 1 93 ? -9.833 23.591 -0.581 1.00 78.00 93 ASP A O 1
ATOM 757 N N . ALA A 1 94 ? -11.620 22.262 -0.325 1.00 88.50 94 ALA A N 1
ATOM 758 C CA . ALA A 1 94 ? -10.934 21.027 -0.694 1.00 88.50 94 ALA A CA 1
ATOM 759 C C . ALA A 1 94 ? -10.686 20.922 -2.212 1.00 88.50 94 ALA A C 1
ATOM 761 O O . ALA A 1 94 ? -9.853 20.125 -2.652 1.00 88.50 94 ALA A O 1
ATOM 762 N N . SER A 1 95 ? -11.387 21.724 -3.020 1.00 88.25 95 SER A N 1
ATOM 763 C CA . SER A 1 95 ? -11.309 21.742 -4.483 1.00 88.25 95 SER A CA 1
ATOM 764 C C . SER A 1 95 ? -9.896 21.983 -5.034 1.00 88.25 95 SER A C 1
ATOM 766 O O . SER A 1 95 ? -9.441 21.152 -5.828 1.00 88.25 95 SER A O 1
ATOM 768 N N . PRO A 1 96 ? -9.138 23.031 -4.633 1.00 90.56 96 PRO A N 1
ATOM 769 C CA . PRO A 1 96 ? -7.763 23.225 -5.103 1.00 90.56 96 PRO A CA 1
ATOM 770 C C . PRO A 1 96 ? -6.861 22.028 -4.783 1.00 90.56 96 PRO A C 1
ATOM 772 O O . PRO A 1 96 ? -6.043 21.628 -5.613 1.00 90.56 96 PRO A O 1
ATOM 775 N N . TYR A 1 97 ? -7.049 21.403 -3.619 1.00 94.50 97 TYR A N 1
ATOM 776 C CA . TYR A 1 97 ? -6.263 20.239 -3.226 1.00 94.50 97 TYR A CA 1
ATOM 777 C C . TYR A 1 97 ? -6.611 18.994 -4.059 1.00 94.50 97 TYR A C 1
ATOM 779 O O . TYR A 1 97 ? -5.721 18.306 -4.559 1.00 94.50 97 TYR A O 1
ATOM 787 N N . LEU A 1 98 ? -7.896 18.752 -4.326 1.00 95.00 98 LEU A N 1
ATOM 788 C CA . LEU A 1 98 ? -8.346 17.687 -5.228 1.00 95.00 98 LEU A CA 1
ATOM 789 C C . LEU A 1 98 ? -7.866 17.899 -6.673 1.00 95.00 98 LEU A C 1
ATOM 791 O O . LEU A 1 98 ? -7.454 16.936 -7.324 1.00 95.00 98 LEU A O 1
ATOM 795 N N . LYS A 1 99 ? -7.842 19.144 -7.168 1.00 94.38 99 LYS A N 1
ATOM 796 C CA . LYS A 1 99 ? -7.258 19.481 -8.479 1.00 94.38 99 LYS A CA 1
ATOM 797 C C . LYS A 1 99 ? -5.762 19.154 -8.532 1.00 94.38 99 LYS A C 1
ATOM 799 O O . LYS A 1 99 ? -5.295 18.588 -9.519 1.00 94.38 99 LYS A O 1
ATOM 804 N N . GLN A 1 100 ? -5.012 19.421 -7.460 1.00 96.56 100 GLN A N 1
ATOM 805 C CA . GLN A 1 100 ? -3.600 19.032 -7.364 1.00 96.56 100 GLN A CA 1
ATOM 806 C C . GLN A 1 100 ? -3.414 17.504 -7.402 1.00 96.56 100 GLN A C 1
ATOM 808 O O . GLN A 1 100 ? -2.516 16.999 -8.086 1.00 96.56 100 GLN A O 1
ATOM 813 N N . MET A 1 101 ? -4.273 16.750 -6.709 1.00 98.00 101 MET A N 1
ATOM 814 C CA . MET A 1 101 ? -4.261 15.281 -6.754 1.00 98.00 101 MET A CA 1
ATOM 815 C C . MET A 1 101 ? -4.571 14.758 -8.168 1.00 98.00 101 MET A C 1
ATOM 817 O O . MET A 1 101 ? -3.933 13.809 -8.628 1.00 98.00 101 MET A O 1
ATOM 821 N N . GLN A 1 102 ? -5.497 15.399 -8.894 1.00 98.06 102 GLN A N 1
ATOM 822 C CA . GLN A 1 102 ? -5.799 15.081 -10.296 1.00 98.06 102 GLN A CA 1
ATOM 823 C C . GLN A 1 102 ? -4.612 15.340 -11.228 1.00 98.06 102 GLN A C 1
ATOM 825 O O . GLN A 1 102 ? -4.305 14.478 -12.053 1.00 98.06 102 GLN A O 1
ATOM 830 N N . ALA A 1 103 ? -3.923 16.475 -11.076 1.00 97.94 103 ALA A N 1
ATOM 831 C CA . ALA A 1 103 ? -2.715 16.780 -11.843 1.00 97.94 103 ALA A CA 1
ATOM 832 C C . ALA A 1 103 ? -1.618 15.731 -11.588 1.00 97.94 103 ALA A C 1
ATOM 834 O O . ALA A 1 103 ? -1.086 15.143 -12.525 1.00 97.94 103 ALA A O 1
ATOM 835 N N . THR A 1 104 ? -1.389 15.379 -10.319 1.00 98.19 104 THR A N 1
ATOM 836 C CA . THR A 1 104 ? -0.419 14.338 -9.935 1.00 98.19 104 THR A CA 1
ATOM 837 C C . THR A 1 104 ? -0.768 12.970 -10.545 1.00 98.19 104 THR A C 1
ATOM 839 O O . THR A 1 104 ? 0.115 12.224 -10.969 1.00 98.19 104 THR A O 1
ATOM 842 N N . ALA A 1 105 ? -2.058 12.621 -10.628 1.00 98.50 105 ALA A N 1
ATOM 843 C CA . ALA A 1 105 ? -2.510 11.392 -11.282 1.00 98.50 105 ALA A CA 1
ATOM 844 C C . ALA A 1 105 ? -2.321 11.421 -12.811 1.00 98.50 105 ALA A C 1
ATOM 846 O O . ALA A 1 105 ? -2.071 10.376 -13.415 1.00 98.50 105 ALA A O 1
ATOM 847 N N . ALA A 1 106 ? -2.433 12.594 -13.442 1.00 98.38 106 ALA A N 1
ATOM 848 C CA . ALA A 1 106 ? -2.139 12.765 -14.863 1.00 98.38 106 ALA A CA 1
ATOM 849 C C . ALA A 1 106 ? -0.638 12.591 -15.149 1.00 98.38 106 ALA A C 1
ATOM 851 O O . ALA A 1 106 ? -0.284 11.841 -16.061 1.00 98.38 106 ALA A O 1
ATOM 852 N N . ASP A 1 107 ? 0.231 13.173 -14.320 1.00 98.19 107 ASP A N 1
ATOM 853 C CA . ASP A 1 107 ? 1.686 12.997 -14.420 1.00 98.19 107 ASP A CA 1
ATOM 854 C C . ASP A 1 107 ? 2.083 11.523 -14.271 1.00 98.19 107 ASP A C 1
ATOM 856 O O . ASP A 1 107 ? 2.863 10.984 -15.061 1.00 98.19 107 ASP A O 1
ATOM 860 N N . PHE A 1 108 ? 1.486 10.820 -13.303 1.00 98.56 108 PHE A N 1
ATOM 861 C CA . PHE A 1 108 ? 1.749 9.395 -13.120 1.00 98.56 108 PHE A CA 1
ATOM 862 C C . PHE A 1 108 ? 1.267 8.542 -14.306 1.00 98.56 108 PHE A C 1
ATOM 864 O O . PHE A 1 108 ? 1.918 7.556 -14.657 1.00 98.56 108 PHE A O 1
ATOM 871 N N . ALA A 1 109 ? 0.189 8.933 -14.994 1.00 98.56 109 ALA A N 1
ATOM 872 C CA . ALA A 1 109 ? -0.247 8.250 -16.214 1.00 98.56 109 ALA A CA 1
ATOM 873 C C . ALA A 1 109 ? 0.815 8.321 -17.329 1.00 98.56 109 ALA A C 1
ATOM 875 O O . ALA A 1 109 ? 0.986 7.360 -18.082 1.00 98.56 109 ALA A O 1
ATOM 876 N N . LEU A 1 110 ? 1.557 9.431 -17.426 1.00 98.25 110 LEU A N 1
ATOM 877 C CA . LEU A 1 110 ? 2.682 9.557 -18.358 1.00 98.25 110 LEU A CA 1
ATOM 878 C C . LEU A 1 110 ? 3.834 8.625 -17.961 1.00 98.25 110 LEU A C 1
ATOM 880 O O . LEU A 1 110 ? 4.372 7.919 -18.818 1.00 98.25 110 LEU A O 1
ATOM 884 N N . ALA A 1 111 ? 4.160 8.557 -16.666 1.00 98.00 111 ALA A N 1
ATOM 885 C CA . ALA A 1 111 ? 5.166 7.632 -16.147 1.00 98.00 111 ALA A CA 1
ATOM 886 C C . ALA A 1 111 ? 4.795 6.163 -16.423 1.00 98.00 111 ALA A C 1
ATOM 888 O O . ALA A 1 111 ? 5.656 5.379 -16.821 1.00 98.00 111 ALA A O 1
ATOM 889 N N . LEU A 1 112 ? 3.517 5.795 -16.288 1.00 98.00 112 LEU A N 1
ATOM 890 C CA . LEU A 1 112 ? 3.020 4.449 -16.587 1.00 98.00 112 LEU A CA 1
ATOM 891 C C . LEU A 1 112 ? 3.168 4.093 -18.071 1.00 98.00 112 LEU A C 1
ATOM 893 O O . LEU A 1 112 ? 3.669 3.017 -18.399 1.00 98.00 112 LEU A O 1
ATOM 897 N N . LYS A 1 113 ? 2.818 5.013 -18.979 1.00 98.06 113 LYS A N 1
ATOM 898 C CA . LYS A 1 113 ? 3.037 4.825 -20.425 1.00 98.06 113 LYS A CA 1
ATOM 899 C C . LYS A 1 113 ? 4.521 4.633 -20.753 1.00 98.06 113 LYS A C 1
ATOM 901 O O . LYS A 1 113 ? 4.863 3.766 -21.556 1.00 98.06 113 LYS A O 1
ATOM 906 N N . ALA A 1 114 ? 5.404 5.412 -20.125 1.00 96.75 114 ALA A N 1
ATOM 907 C CA . ALA A 1 114 ? 6.850 5.251 -20.278 1.00 96.75 114 ALA A CA 1
ATOM 908 C C . ALA A 1 114 ? 7.335 3.893 -19.736 1.00 96.75 114 ALA A C 1
ATOM 910 O O . ALA A 1 114 ? 8.099 3.200 -20.410 1.00 96.75 114 ALA A O 1
ATOM 911 N N . GLY A 1 115 ? 6.829 3.470 -18.573 1.00 97.31 115 GLY A N 1
ATOM 912 C CA . GLY A 1 115 ? 7.090 2.156 -17.986 1.00 97.31 115 GLY A CA 1
ATOM 913 C C . GLY A 1 115 ? 6.684 1.006 -18.909 1.00 97.31 115 GLY A C 1
ATOM 914 O O . GLY A 1 115 ? 7.454 0.064 -19.079 1.00 97.31 115 GLY A O 1
ATOM 915 N N . ARG A 1 116 ? 5.530 1.113 -19.580 1.00 97.19 116 ARG A N 1
ATOM 916 C CA . ARG A 1 116 ? 5.063 0.115 -20.557 1.00 97.19 116 ARG A CA 1
ATOM 917 C C . ARG A 1 116 ? 5.989 -0.019 -21.756 1.00 97.19 116 ARG A C 1
ATOM 919 O O . ARG A 1 116 ? 6.387 -1.134 -22.086 1.00 97.19 116 ARG A O 1
ATOM 926 N N . LYS A 1 117 ? 6.411 1.101 -22.347 1.00 95.31 117 LYS A N 1
ATOM 927 C CA . LYS A 1 117 ? 7.405 1.087 -23.433 1.00 95.31 117 LYS A CA 1
ATOM 928 C C . LYS A 1 117 ? 8.714 0.425 -22.989 1.00 95.31 117 LYS A C 1
ATOM 930 O O . LYS A 1 117 ? 9.280 -0.374 -23.731 1.00 95.31 117 LYS A O 1
ATOM 935 N N . ALA A 1 118 ? 9.173 0.720 -21.772 1.00 95.19 118 ALA A N 1
ATOM 936 C CA . ALA A 1 118 ? 10.384 0.127 -21.214 1.00 95.19 118 ALA A CA 1
ATOM 937 C C . ALA A 1 118 ? 10.247 -1.390 -20.988 1.00 95.19 118 ALA A C 1
ATOM 939 O O . ALA A 1 118 ? 11.126 -2.147 -21.397 1.00 95.19 118 ALA A O 1
ATOM 940 N N . ALA A 1 119 ? 9.131 -1.845 -20.408 1.00 94.31 119 ALA A N 1
ATOM 941 C CA . ALA A 1 119 ? 8.854 -3.265 -20.190 1.00 94.31 119 ALA A CA 1
ATOM 942 C C . ALA A 1 119 ? 8.835 -4.056 -21.509 1.00 94.31 119 ALA A C 1
ATOM 944 O O . ALA A 1 119 ? 9.479 -5.099 -21.608 1.00 94.31 119 ALA A O 1
ATOM 945 N N . GLN A 1 120 ? 8.182 -3.518 -22.541 1.00 92.81 120 GLN A N 1
ATOM 946 C CA . GLN A 1 120 ? 8.144 -4.123 -23.875 1.00 92.81 120 GLN A CA 1
ATOM 947 C C . GLN A 1 120 ? 9.532 -4.176 -24.522 1.00 92.81 120 GLN A C 1
ATOM 949 O O . GLN A 1 120 ? 9.910 -5.195 -25.096 1.00 92.81 120 GLN A O 1
ATOM 954 N N . ALA A 1 121 ? 10.327 -3.109 -24.393 1.00 91.94 121 ALA A N 1
ATOM 955 C CA . ALA A 1 121 ? 11.699 -3.084 -24.894 1.00 91.94 121 ALA A CA 1
ATOM 956 C C . ALA A 1 121 ? 12.604 -4.113 -24.191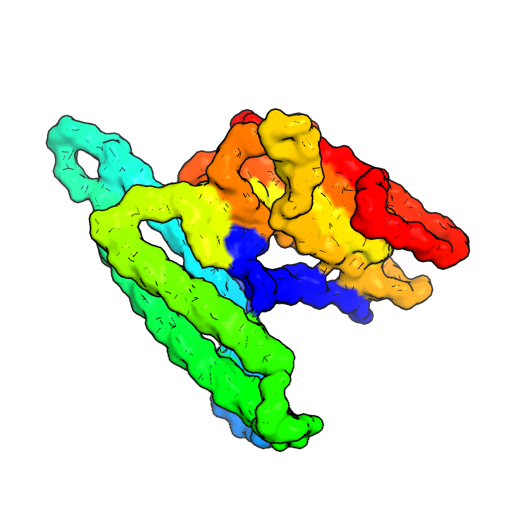 1.00 91.94 121 ALA A C 1
ATOM 958 O O . ALA A 1 121 ? 13.464 -4.708 -24.836 1.00 91.94 121 ALA A O 1
ATOM 959 N N . MET A 1 122 ? 12.410 -4.351 -22.889 1.00 91.38 122 MET A N 1
ATOM 960 C CA . MET A 1 122 ? 13.111 -5.414 -22.156 1.00 91.38 122 MET A CA 1
ATOM 961 C C . MET A 1 122 ? 12.678 -6.810 -22.629 1.00 91.38 122 MET A C 1
ATOM 963 O O . MET A 1 122 ? 13.521 -7.689 -22.821 1.00 91.38 122 MET A O 1
ATOM 967 N N . TRP A 1 123 ? 11.372 -7.012 -22.830 1.00 89.31 123 TRP A N 1
ATOM 968 C CA . TRP A 1 123 ? 10.802 -8.308 -23.200 1.00 89.31 123 TRP A CA 1
ATOM 969 C C . TRP A 1 123 ? 11.211 -8.747 -24.609 1.00 89.31 123 TRP A C 1
ATOM 971 O O . TRP A 1 123 ? 11.789 -9.821 -24.764 1.00 89.31 123 TRP A O 1
ATOM 981 N N . ARG A 1 124 ? 11.059 -7.862 -25.607 1.00 85.31 124 ARG A N 1
ATOM 982 C CA . ARG A 1 124 ? 11.427 -8.115 -27.017 1.00 85.31 124 ARG A CA 1
ATOM 983 C C . ARG A 1 124 ? 12.872 -8.577 -27.216 1.00 85.31 124 ARG A C 1
ATOM 985 O O . ARG A 1 124 ? 13.176 -9.200 -28.221 1.00 85.31 124 ARG A O 1
ATOM 992 N N . ARG A 1 125 ? 13.781 -8.228 -26.299 1.00 76.06 125 ARG A N 1
ATOM 993 C CA . ARG A 1 125 ? 15.207 -8.588 -26.388 1.00 76.06 125 ARG A CA 1
ATOM 994 C C . ARG A 1 125 ? 15.539 -9.939 -25.774 1.00 76.06 125 ARG A C 1
ATOM 996 O O . ARG A 1 125 ? 16.616 -10.456 -26.037 1.00 76.06 125 ARG A O 1
ATOM 1003 N N . SER A 1 126 ? 14.690 -10.447 -24.887 1.00 75.19 126 SER A N 1
ATOM 1004 C CA . SER A 1 126 ? 15.013 -11.610 -24.059 1.00 75.19 126 SER A CA 1
ATOM 1005 C C . SER A 1 126 ? 14.096 -12.800 -24.308 1.00 75.19 126 SER A C 1
ATOM 1007 O O . SER A 1 126 ? 14.468 -13.911 -23.930 1.00 75.19 126 SER A O 1
ATOM 1009 N N . ARG A 1 127 ? 12.912 -12.598 -24.896 1.00 79.56 127 ARG A N 1
ATOM 1010 C CA . ARG A 1 127 ? 11.845 -13.601 -25.007 1.00 79.56 127 ARG A CA 1
ATOM 1011 C C . ARG A 1 127 ? 10.986 -13.367 -26.256 1.00 79.56 127 ARG A C 1
ATOM 1013 O O . ARG A 1 127 ? 11.189 -12.389 -26.972 1.00 79.56 127 ARG A O 1
ATOM 1020 N N . ASP A 1 128 ? 10.030 -14.271 -26.478 1.00 81.06 128 ASP A N 1
ATOM 1021 C CA . ASP A 1 128 ? 9.021 -14.184 -27.539 1.00 81.06 128 ASP A CA 1
ATOM 1022 C C . ASP A 1 128 ? 8.314 -12.810 -27.533 1.00 81.06 128 ASP A C 1
ATOM 1024 O O . ASP A 1 128 ? 7.605 -12.494 -26.570 1.00 81.06 128 ASP A O 1
ATOM 1028 N N . PRO A 1 129 ? 8.476 -11.997 -28.595 1.00 75.06 129 PRO A N 1
ATOM 1029 C CA . PRO A 1 129 ? 7.851 -10.683 -28.716 1.00 75.06 129 PRO A CA 1
ATOM 1030 C C . PRO A 1 129 ? 6.317 -10.686 -28.694 1.00 75.06 129 PRO A C 1
ATOM 1032 O O . PRO A 1 129 ? 5.739 -9.624 -28.460 1.00 75.06 129 PRO A O 1
ATOM 1035 N N . GLN A 1 130 ? 5.669 -11.821 -28.976 1.00 76.88 130 GLN A N 1
ATOM 1036 C CA . GLN A 1 130 ? 4.208 -11.940 -29.010 1.00 76.88 130 GLN A CA 1
ATOM 1037 C C . GLN A 1 130 ? 3.606 -12.306 -27.647 1.00 76.88 130 GLN A C 1
ATOM 1039 O O . GLN A 1 130 ? 2.435 -12.020 -27.388 1.00 76.88 130 GLN A O 1
ATOM 1044 N N . ALA A 1 131 ? 4.402 -12.884 -26.746 1.00 82.50 131 ALA A N 1
ATOM 1045 C CA . ALA A 1 131 ? 3.972 -13.204 -25.393 1.00 82.50 131 ALA A CA 1
ATOM 1046 C C . ALA A 1 131 ? 3.956 -11.953 -24.498 1.00 82.50 131 ALA A C 1
ATOM 1048 O O . ALA A 1 131 ? 4.819 -11.084 -24.604 1.00 82.50 131 ALA A O 1
ATOM 1049 N N . ARG A 1 132 ? 3.005 -11.872 -23.558 1.00 83.06 132 ARG A N 1
ATOM 1050 C CA . ARG A 1 132 ? 2.994 -10.808 -22.538 1.00 83.06 132 ARG A CA 1
ATOM 1051 C C . ARG A 1 132 ? 3.978 -11.119 -21.413 1.00 83.06 132 ARG A C 1
ATOM 1053 O O . ARG A 1 132 ? 3.905 -12.183 -20.798 1.00 83.06 132 ARG A O 1
ATOM 1060 N N . GLY A 1 133 ? 4.844 -10.160 -21.089 1.00 86.25 133 GLY A N 1
ATOM 1061 C CA . GLY A 1 133 ? 5.791 -10.298 -19.984 1.00 86.25 133 GLY A CA 1
ATOM 1062 C C . GLY A 1 133 ? 5.174 -10.041 -18.596 1.00 86.25 133 GLY A C 1
ATOM 1063 O O . GLY A 1 133 ? 4.194 -9.305 -18.465 1.00 86.25 133 GLY A O 1
ATOM 1064 N N . PRO A 1 134 ? 5.790 -10.540 -17.506 1.00 89.06 134 PRO A N 1
ATOM 1065 C CA . PRO A 1 134 ? 5.309 -10.311 -16.138 1.00 89.06 134 PRO A CA 1
ATOM 1066 C C . PRO A 1 134 ? 5.295 -8.824 -15.739 1.00 89.06 134 PRO A C 1
ATOM 1068 O O . PRO A 1 134 ? 4.426 -8.392 -14.983 1.00 89.06 134 PRO A O 1
ATOM 1071 N N . ASN A 1 135 ? 6.217 -8.017 -16.276 1.00 92.62 135 ASN A N 1
ATOM 1072 C CA . ASN A 1 135 ? 6.244 -6.568 -16.051 1.00 92.62 135 ASN A CA 1
ATOM 1073 C C . ASN A 1 135 ? 5.027 -5.863 -16.669 1.00 92.62 135 ASN A C 1
ATOM 1075 O O . ASN A 1 135 ? 4.512 -4.912 -16.083 1.00 92.62 135 ASN A O 1
ATOM 1079 N N . GLU A 1 136 ? 4.544 -6.335 -17.821 1.00 93.31 136 GLU A N 1
ATOM 1080 C CA . GLU A 1 136 ? 3.332 -5.801 -18.451 1.00 93.31 136 GLU A CA 1
ATOM 1081 C C . GLU A 1 136 ? 2.089 -6.144 -17.629 1.00 93.31 136 GLU A C 1
ATOM 1083 O O . GLU A 1 136 ? 1.244 -5.280 -17.427 1.00 93.31 136 GLU A O 1
ATOM 1088 N N . THR A 1 137 ? 2.026 -7.339 -17.034 1.00 92.88 137 THR A N 1
ATOM 1089 C CA . THR A 1 137 ? 0.953 -7.702 -16.094 1.00 92.88 137 THR A CA 1
ATOM 1090 C C . THR A 1 137 ? 0.902 -6.772 -14.877 1.00 92.88 137 THR A C 1
ATOM 1092 O O . THR A 1 137 ? -0.183 -6.405 -14.423 1.00 92.88 137 THR A O 1
ATOM 1095 N N . VAL A 1 138 ? 2.059 -6.361 -14.342 1.00 94.25 138 VAL A N 1
ATOM 1096 C CA . VAL A 1 138 ? 2.125 -5.368 -13.254 1.00 94.25 138 VAL A CA 1
ATOM 1097 C C . VAL A 1 138 ? 1.582 -4.015 -13.724 1.00 94.25 138 VAL A C 1
ATOM 1099 O O . VAL A 1 138 ? 0.747 -3.424 -13.041 1.00 94.25 138 VAL A O 1
ATOM 1102 N N . LEU A 1 139 ? 1.994 -3.560 -14.909 1.00 96.69 139 LEU A N 1
ATOM 1103 C CA . LEU A 1 139 ? 1.541 -2.299 -15.501 1.00 96.69 139 LEU A CA 1
ATOM 1104 C C . LEU A 1 139 ? 0.036 -2.285 -15.793 1.00 96.69 139 LEU A C 1
ATOM 1106 O O . LEU A 1 139 ? -0.612 -1.280 -15.529 1.00 96.69 139 LEU A O 1
ATOM 1110 N N . ASP A 1 140 ? -0.532 -3.391 -16.277 1.00 96.31 140 ASP A N 1
ATOM 1111 C CA . ASP A 1 140 ? -1.974 -3.535 -16.520 1.00 96.31 140 ASP A CA 1
ATOM 1112 C C . ASP A 1 140 ? -2.775 -3.381 -15.219 1.00 96.31 140 ASP A C 1
ATOM 1114 O O . ASP A 1 140 ? -3.827 -2.740 -15.182 1.00 96.31 140 ASP A O 1
ATOM 1118 N N . ARG A 1 141 ? -2.270 -3.948 -14.116 1.00 96.50 141 ARG A N 1
ATOM 1119 C CA . ARG A 1 141 ? -2.886 -3.784 -12.791 1.00 96.50 141 ARG A CA 1
ATOM 1120 C C . ARG A 1 141 ? -2.770 -2.343 -12.297 1.00 96.50 141 ARG A C 1
ATOM 1122 O O . ARG A 1 141 ? -3.749 -1.805 -11.787 1.00 96.50 141 ARG A O 1
ATOM 1129 N N . ASP A 1 142 ? -1.607 -1.723 -12.466 1.00 98.12 142 ASP A N 1
ATOM 1130 C CA . ASP A 1 142 ? -1.371 -0.331 -12.078 1.00 98.12 142 ASP A CA 1
ATOM 1131 C C . ASP A 1 142 ? -2.212 0.651 -12.917 1.00 98.12 142 ASP A C 1
ATOM 1133 O O . ASP A 1 142 ? -2.701 1.649 -12.391 1.00 98.12 142 ASP A O 1
ATOM 1137 N N . GLU A 1 143 ? -2.470 0.341 -14.189 1.00 98.38 143 GLU A N 1
ATOM 1138 C CA . GLU A 1 143 ? -3.347 1.117 -15.071 1.00 98.38 143 GLU A CA 1
ATOM 1139 C C . GLU A 1 143 ? -4.808 1.053 -14.620 1.00 98.38 143 GLU A C 1
ATOM 1141 O O . GLU A 1 143 ? -5.457 2.096 -14.513 1.00 98.38 143 GLU A O 1
ATOM 1146 N N . ARG A 1 144 ? -5.307 -0.142 -14.269 1.00 98.19 144 ARG A N 1
ATOM 1147 C CA . ARG A 1 144 ? -6.653 -0.303 -13.691 1.00 98.19 144 ARG A CA 1
ATOM 1148 C C . ARG A 1 144 ? -6.810 0.488 -12.392 1.00 98.19 144 ARG A C 1
ATOM 1150 O O . ARG A 1 144 ? -7.725 1.298 -12.281 1.00 98.19 144 ARG A O 1
ATOM 1157 N N . ARG A 1 145 ? -5.866 0.353 -11.453 1.00 98.25 145 ARG A N 1
ATOM 1158 C CA . ARG A 1 145 ? -5.892 1.105 -10.183 1.00 98.25 145 ARG A CA 1
ATOM 1159 C C . ARG A 1 145 ? -5.829 2.616 -10.402 1.00 98.25 145 ARG A C 1
ATOM 1161 O O . ARG A 1 145 ? -6.504 3.367 -9.699 1.00 98.25 145 ARG A O 1
ATOM 1168 N N . LEU A 1 146 ? -5.046 3.080 -11.380 1.00 98.62 146 LEU A N 1
ATOM 1169 C CA . LEU A 1 146 ? -4.995 4.495 -11.741 1.00 98.62 146 LEU A CA 1
ATOM 1170 C C . LEU A 1 146 ? -6.323 4.982 -12.337 1.00 98.62 146 LEU A C 1
ATOM 1172 O O . LEU A 1 146 ? -6.742 6.105 -12.048 1.00 98.62 146 LEU A O 1
ATOM 1176 N N . ALA A 1 147 ? -6.991 4.167 -13.154 1.00 98.56 147 ALA A N 1
ATOM 1177 C CA . ALA A 1 147 ? -8.311 4.487 -13.686 1.00 98.56 147 ALA A CA 1
ATOM 1178 C C . ALA A 1 147 ? -9.346 4.626 -12.558 1.00 98.56 147 ALA A C 1
ATOM 1180 O O . ALA A 1 147 ? -10.037 5.650 -12.500 1.00 98.56 147 ALA A O 1
ATOM 1181 N N . ASP A 1 148 ? -9.372 3.676 -11.619 1.00 98.38 148 ASP A N 1
ATOM 1182 C CA . ASP A 1 148 ? -10.240 3.707 -10.435 1.00 98.38 148 ASP A CA 1
ATOM 1183 C C . ASP A 1 148 ? -9.962 4.941 -9.569 1.00 98.38 148 ASP A C 1
ATOM 1185 O O . ASP A 1 148 ? -10.881 5.661 -9.170 1.00 98.38 148 ASP A O 1
ATOM 1189 N N . TRP A 1 149 ? -8.682 5.250 -9.341 1.00 98.44 149 TRP A N 1
ATOM 1190 C CA . TRP A 1 149 ? -8.250 6.428 -8.593 1.00 98.44 149 TRP A CA 1
ATOM 1191 C C . TRP A 1 149 ? -8.713 7.733 -9.251 1.00 98.44 149 TRP A C 1
ATOM 1193 O O . TRP A 1 149 ? -9.277 8.608 -8.594 1.00 98.44 149 TRP A O 1
ATOM 1203 N N . ARG A 1 150 ? -8.544 7.866 -10.571 1.00 98.44 150 ARG A N 1
ATOM 1204 C CA . ARG A 1 150 ? -8.995 9.049 -11.324 1.00 98.44 150 ARG A CA 1
ATOM 1205 C C . ARG A 1 150 ? -10.517 9.170 -11.336 1.00 98.44 150 ARG A C 1
ATOM 1207 O O . ARG A 1 150 ? -11.036 10.283 -11.244 1.00 98.44 150 ARG A O 1
ATOM 1214 N N . ALA A 1 151 ? -11.238 8.055 -11.442 1.00 98.12 151 ALA A N 1
ATOM 1215 C CA . ALA A 1 151 ? -12.694 8.038 -11.356 1.00 98.12 151 ALA A CA 1
ATOM 1216 C C . ALA A 1 151 ? -13.179 8.472 -9.967 1.00 98.12 151 ALA A C 1
ATOM 1218 O O . ALA A 1 151 ? -14.097 9.289 -9.865 1.00 98.12 151 ALA A O 1
ATOM 1219 N N . TRP A 1 152 ? -12.533 7.990 -8.904 1.00 97.94 152 TRP A N 1
ATOM 1220 C CA . TRP A 1 152 ? -12.781 8.447 -7.542 1.00 97.94 152 TRP A CA 1
ATOM 1221 C C . TRP A 1 152 ? -12.513 9.952 -7.393 1.00 97.94 152 TRP A C 1
ATOM 1223 O O . TRP A 1 152 ? -13.415 10.668 -6.969 1.00 97.94 152 TRP A O 1
ATOM 1233 N N . LEU A 1 153 ? -11.364 10.462 -7.856 1.00 97.62 153 LEU A N 1
ATOM 1234 C CA . LEU A 1 153 ? -11.027 11.892 -7.793 1.00 97.62 153 LEU A CA 1
ATOM 1235 C C . LEU A 1 153 ? -12.062 12.782 -8.493 1.00 97.62 153 LEU A C 1
ATOM 1237 O O . LEU A 1 153 ? -12.430 13.830 -7.970 1.00 97.62 153 LEU A O 1
ATOM 1241 N N . ARG A 1 154 ? -12.551 12.384 -9.676 1.00 96.44 154 ARG A N 1
ATOM 1242 C CA . ARG A 1 154 ? -13.601 13.134 -10.392 1.00 96.44 154 ARG A CA 1
ATOM 1243 C C . ARG A 1 154 ? -14.896 13.230 -9.588 1.00 96.44 154 ARG A C 1
ATOM 1245 O O . ARG A 1 154 ? -15.533 14.279 -9.594 1.00 96.44 154 ARG A O 1
ATOM 1252 N N . ARG A 1 155 ? -15.281 12.150 -8.902 1.00 95.88 155 ARG A N 1
ATOM 1253 C CA . ARG A 1 155 ? -16.463 12.139 -8.029 1.00 95.88 155 ARG A CA 1
ATOM 1254 C C . ARG A 1 155 ? -16.222 12.966 -6.765 1.00 95.88 155 ARG A C 1
ATOM 1256 O O . ARG A 1 155 ? -17.072 13.778 -6.421 1.00 95.88 155 ARG A O 1
ATOM 1263 N N . ALA A 1 156 ? -15.054 12.821 -6.138 1.00 94.31 156 ALA A N 1
ATOM 1264 C CA . ALA A 1 156 ? -14.692 13.504 -4.897 1.00 94.31 156 ALA A CA 1
ATOM 1265 C C . ALA A 1 156 ? -14.694 15.038 -5.023 1.00 94.31 156 ALA A C 1
ATOM 1267 O O . ALA A 1 156 ? -15.053 15.717 -4.070 1.00 94.31 156 ALA A O 1
ATOM 1268 N N . VAL A 1 157 ? -14.383 15.593 -6.204 1.00 91.50 157 VAL A N 1
ATOM 1269 C CA . VAL A 1 157 ? -14.502 17.045 -6.469 1.00 91.50 157 VAL A CA 1
ATOM 1270 C C . VAL A 1 157 ? -15.921 17.566 -6.233 1.00 91.50 157 VAL A C 1
ATOM 1272 O O . VAL A 1 157 ? -16.089 18.670 -5.731 1.00 91.50 157 VAL A O 1
ATOM 1275 N N . ARG A 1 158 ? -16.943 16.782 -6.591 1.00 90.06 158 ARG A N 1
ATOM 1276 C CA . ARG A 1 158 ? -18.358 17.150 -6.405 1.00 90.06 158 ARG A CA 1
ATOM 1277 C C . ARG A 1 158 ? -18.909 16.686 -5.059 1.00 90.06 158 ARG A C 1
ATOM 1279 O O . ARG A 1 158 ? -19.914 17.208 -4.597 1.00 90.06 158 ARG A O 1
ATOM 1286 N N . ARG A 1 159 ? -18.277 15.666 -4.478 1.00 91.00 159 ARG A N 1
ATOM 1287 C CA . ARG A 1 159 ? -18.718 14.942 -3.287 1.00 91.00 159 ARG A CA 1
ATOM 1288 C C . ARG A 1 159 ? -17.534 14.687 -2.346 1.00 91.00 159 ARG A C 1
ATOM 1290 O O . ARG A 1 159 ? -17.017 13.563 -2.308 1.00 91.00 159 ARG A O 1
ATOM 1297 N N . PRO A 1 160 ? -17.042 15.715 -1.626 1.00 88.25 160 PRO A N 1
ATOM 1298 C CA . PRO A 1 160 ? -15.851 15.587 -0.785 1.00 88.25 160 PRO A CA 1
ATOM 1299 C C . PRO A 1 160 ? -15.993 14.539 0.325 1.00 88.25 160 PRO A C 1
ATOM 1301 O O . PRO A 1 160 ? -14.997 13.980 0.773 1.00 88.25 160 PRO A O 1
ATOM 1304 N N . GLU A 1 161 ? -17.215 14.205 0.744 1.00 87.94 161 GLU A N 1
ATOM 1305 C CA . GLU A 1 161 ? -17.486 13.164 1.736 1.00 87.94 161 GLU A CA 1
ATOM 1306 C C . GLU A 1 161 ? -17.032 11.762 1.297 1.00 87.94 161 GLU A C 1
ATOM 1308 O O . GLU A 1 161 ? -16.794 10.900 2.141 1.00 87.94 161 GLU A O 1
ATOM 1313 N N . LEU A 1 162 ? -16.807 11.541 -0.004 1.00 94.06 162 LEU A N 1
ATOM 1314 C CA . LEU A 1 162 ? -16.195 10.309 -0.511 1.00 94.06 162 LEU A CA 1
ATOM 1315 C C . LEU A 1 162 ? -14.755 10.104 -0.009 1.00 94.06 162 LEU A C 1
ATOM 1317 O O . LEU A 1 162 ? -14.237 8.992 -0.114 1.00 94.06 162 LEU A O 1
ATOM 1321 N N . ALA A 1 163 ? -14.116 11.134 0.565 1.00 94.69 163 ALA A N 1
ATOM 1322 C CA . ALA A 1 163 ? -12.839 11.027 1.273 1.00 94.69 163 ALA A CA 1
ATOM 1323 C C . ALA A 1 163 ? -12.852 9.961 2.373 1.00 94.69 163 ALA A C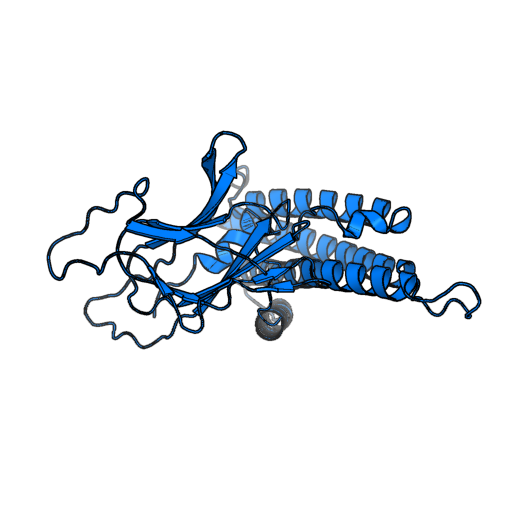 1
ATOM 1325 O O . ALA A 1 163 ? -11.818 9.347 2.621 1.00 94.69 163 ALA A O 1
ATOM 1326 N N . TRP A 1 164 ? -14.000 9.712 3.005 1.00 95.88 164 TRP A N 1
ATOM 1327 C CA . TRP A 1 164 ? -14.142 8.784 4.132 1.00 95.88 164 TRP A CA 1
ATOM 1328 C C . TRP A 1 164 ? -14.342 7.323 3.721 1.00 95.88 164 TRP A C 1
ATOM 1330 O O . TRP A 1 164 ? -14.339 6.441 4.572 1.00 95.88 164 TRP A O 1
ATOM 1340 N N . GLN A 1 165 ? -14.490 7.055 2.425 1.00 95.75 165 GLN A N 1
ATOM 1341 C CA . GLN A 1 165 ? -14.626 5.701 1.897 1.00 95.75 165 GLN A CA 1
ATOM 1342 C C . GLN A 1 165 ? -13.256 5.081 1.602 1.00 95.75 165 GLN A C 1
ATOM 1344 O O . GLN A 1 165 ? -12.236 5.774 1.519 1.00 95.75 165 GLN A O 1
ATOM 1349 N N . ALA A 1 166 ? -13.239 3.761 1.416 1.00 96.44 166 ALA A N 1
ATOM 1350 C CA . ALA A 1 166 ? -12.074 3.073 0.881 1.00 96.44 166 ALA A CA 1
ATOM 1351 C C . ALA A 1 166 ? -11.777 3.540 -0.555 1.00 96.44 166 ALA A C 1
ATOM 1353 O O . ALA A 1 166 ? -12.676 3.811 -1.355 1.00 96.44 166 ALA A O 1
ATOM 1354 N N . THR A 1 167 ? -10.493 3.623 -0.884 1.00 96.25 167 THR A N 1
ATOM 1355 C CA . THR A 1 167 ? -9.974 4.010 -2.198 1.00 96.25 167 THR A CA 1
ATOM 1356 C C . THR A 1 167 ? -8.941 2.978 -2.659 1.00 96.25 167 THR A C 1
ATOM 1358 O O . THR A 1 167 ? -8.465 2.185 -1.846 1.00 96.25 167 THR A O 1
ATOM 1361 N N . PRO A 1 168 ? -8.499 3.005 -3.929 1.00 96.25 168 PRO A N 1
ATOM 1362 C CA . PRO A 1 168 ? -7.421 2.125 -4.378 1.00 96.25 168 PRO A CA 1
ATOM 1363 C C . PRO A 1 168 ? -6.106 2.268 -3.592 1.00 96.25 168 PRO A C 1
ATOM 1365 O O . PRO A 1 168 ? -5.289 1.355 -3.636 1.00 96.25 168 PRO A O 1
ATOM 1368 N N . VAL A 1 169 ? -5.874 3.396 -2.904 1.00 97.00 169 VAL A N 1
ATOM 1369 C CA . VAL A 1 169 ? -4.603 3.714 -2.223 1.00 97.00 169 VAL A CA 1
ATOM 1370 C C . VAL A 1 169 ? -4.684 3.709 -0.696 1.00 97.00 169 VAL A C 1
ATOM 13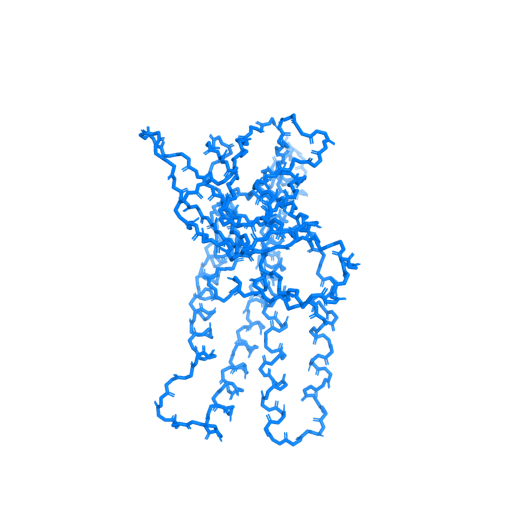72 O O . VAL A 1 169 ? -3.642 3.769 -0.048 1.00 97.00 169 VAL A O 1
ATOM 1375 N N . CYS A 1 170 ? -5.876 3.625 -0.100 1.00 95.56 170 CYS A N 1
ATOM 1376 C CA . CYS A 1 170 ? -6.055 3.546 1.354 1.00 95.56 170 CYS A CA 1
ATOM 1377 C C . CYS A 1 170 ? -7.466 3.073 1.735 1.00 95.56 170 CYS A C 1
ATOM 1379 O O . CYS A 1 170 ? -8.424 3.325 1.001 1.00 95.56 170 CYS A O 1
ATOM 1381 N N . GLY A 1 171 ? -7.613 2.462 2.912 1.00 96.69 171 GLY A N 1
ATOM 1382 C CA . GLY A 1 171 ? -8.921 2.104 3.470 1.00 96.69 171 GLY A CA 1
ATOM 1383 C C . GLY A 1 171 ? -9.720 3.298 4.008 1.00 96.69 171 GLY A C 1
ATOM 1384 O O . GLY A 1 171 ? -9.235 4.435 4.060 1.00 96.69 171 GLY A O 1
ATOM 1385 N N . ALA A 1 172 ? -10.959 3.033 4.436 1.00 96.38 172 ALA A N 1
ATOM 1386 C CA . ALA A 1 172 ? -11.728 3.971 5.259 1.00 96.38 172 ALA A CA 1
ATOM 1387 C C . ALA A 1 172 ? -11.000 4.185 6.597 1.00 96.38 172 ALA A C 1
ATOM 1389 O O . ALA A 1 172 ? -10.614 5.309 6.929 1.00 96.38 172 ALA A O 1
ATOM 1390 N N . TRP A 1 173 ? -10.668 3.079 7.263 1.00 97.88 173 TRP A N 1
ATOM 1391 C CA . TRP A 1 173 ? -9.670 3.001 8.320 1.00 97.88 173 TRP A CA 1
ATOM 1392 C C . TRP A 1 173 ? -8.439 2.240 7.836 1.00 97.88 173 TRP A C 1
ATOM 1394 O O . TRP A 1 173 ? -8.484 1.467 6.878 1.00 97.88 173 TRP A O 1
ATOM 1404 N N . GLN A 1 174 ? -7.315 2.475 8.497 1.00 97.88 174 GLN A N 1
ATOM 1405 C CA . GLN A 1 174 ? -6.047 1.843 8.191 1.00 97.88 174 GLN A CA 1
ATOM 1406 C C . GLN A 1 174 ? -5.405 1.354 9.483 1.00 97.88 174 GLN A C 1
ATOM 1408 O O . GLN A 1 174 ? -5.052 2.150 10.354 1.00 97.88 174 GLN A O 1
ATOM 1413 N N . LEU A 1 175 ? -5.226 0.040 9.592 1.00 97.75 175 LEU A N 1
ATOM 1414 C CA . LEU A 1 175 ? -4.363 -0.551 10.602 1.00 97.75 175 LEU A CA 1
ATOM 1415 C C . LEU A 1 175 ? -2.913 -0.304 10.192 1.00 97.75 175 LEU A C 1
ATOM 1417 O O . LEU A 1 175 ? -2.534 -0.600 9.059 1.00 97.75 175 LEU A O 1
ATOM 1421 N N . GLN A 1 176 ? -2.096 0.191 11.112 1.00 96.38 176 GLN A N 1
ATOM 1422 C CA . GLN A 1 176 ? -0.665 0.419 10.942 1.00 96.38 176 GLN A CA 1
ATOM 1423 C C . GLN A 1 176 ? 0.085 -0.221 12.109 1.00 96.38 176 GLN A C 1
ATOM 1425 O O . GLN A 1 176 ? -0.347 -0.109 13.252 1.00 96.38 176 GLN A O 1
ATOM 1430 N N . PHE A 1 177 ? 1.197 -0.905 11.840 1.00 95.62 177 PHE A N 1
ATOM 1431 C CA . PHE A 1 177 ? 2.085 -1.439 12.878 1.00 95.62 177 PHE A CA 1
ATOM 1432 C C . PHE A 1 177 ? 3.489 -1.702 12.333 1.00 95.62 177 PHE A C 1
ATOM 1434 O O . PHE A 1 177 ? 3.714 -1.803 11.126 1.00 95.62 177 PHE A O 1
ATOM 1441 N N . MET A 1 178 ? 4.452 -1.856 13.236 1.00 94.06 178 MET A N 1
ATOM 1442 C CA . MET A 1 178 ? 5.826 -2.217 12.911 1.00 94.06 178 MET A CA 1
ATOM 1443 C C . MET A 1 178 ? 6.088 -3.679 13.246 1.00 94.06 178 MET A C 1
ATOM 1445 O O . MET A 1 178 ? 5.811 -4.135 14.353 1.00 94.06 178 MET A O 1
ATOM 1449 N N . VAL A 1 179 ? 6.705 -4.388 12.305 1.00 92.38 179 VAL A N 1
ATOM 1450 C CA . VAL A 1 179 ? 7.254 -5.728 12.516 1.00 92.38 179 VAL A CA 1
ATOM 1451 C C . VAL A 1 179 ? 8.766 -5.640 12.600 1.00 92.38 179 VAL A C 1
ATOM 1453 O O . VAL A 1 179 ? 9.422 -5.137 11.687 1.00 92.38 179 VAL A O 1
ATOM 1456 N N . HIS A 1 180 ? 9.308 -6.143 13.701 1.00 90.75 180 HIS A N 1
ATOM 1457 C CA . HIS A 1 180 ? 10.732 -6.245 13.982 1.00 90.75 180 HIS A CA 1
ATOM 1458 C C . HIS A 1 180 ? 11.158 -7.693 13.774 1.00 90.75 180 HIS A C 1
ATOM 1460 O O . HIS A 1 180 ? 10.799 -8.574 14.558 1.00 90.75 180 HIS A O 1
ATOM 1466 N N . ASN A 1 181 ? 11.923 -7.938 12.715 1.00 84.88 181 ASN A N 1
ATOM 1467 C CA . ASN A 1 181 ? 12.453 -9.259 12.408 1.00 84.88 181 ASN A CA 1
ATOM 1468 C C . ASN A 1 181 ? 13.794 -9.458 13.128 1.00 84.88 181 ASN A C 1
ATOM 1470 O O . ASN A 1 181 ? 14.863 -9.241 12.561 1.00 84.88 181 ASN A O 1
ATOM 1474 N N . PHE A 1 182 ? 13.740 -9.776 14.423 1.00 81.88 182 PHE A N 1
ATOM 1475 C CA . PHE A 1 182 ? 14.942 -9.927 15.253 1.00 81.88 182 PHE A CA 1
ATOM 1476 C C . PHE A 1 182 ? 15.512 -11.356 15.226 1.00 81.88 182 PHE A C 1
ATOM 1478 O O . PHE A 1 182 ? 16.719 -11.541 15.381 1.00 81.88 182 PHE A O 1
ATOM 1485 N N . ALA A 1 183 ? 14.664 -12.358 14.980 1.00 75.38 183 ALA A N 1
ATOM 1486 C CA . ALA A 1 183 ? 15.032 -13.765 14.841 1.00 75.38 183 ALA A CA 1
ATOM 1487 C C . ALA A 1 183 ? 14.533 -14.293 13.484 1.00 75.38 183 ALA A C 1
ATOM 1489 O O . ALA A 1 183 ? 13.573 -15.069 13.439 1.00 75.38 183 ALA A O 1
ATOM 1490 N N . PRO A 1 184 ? 15.133 -13.832 12.371 1.00 66.00 184 PRO A N 1
ATOM 1491 C CA . PRO A 1 184 ? 14.640 -14.145 11.044 1.00 66.00 184 PRO A CA 1
ATOM 1492 C C . PRO A 1 184 ? 14.746 -15.623 10.726 1.00 66.00 184 PRO A C 1
ATOM 1494 O O . PRO A 1 184 ? 15.775 -16.271 10.936 1.00 66.00 184 PRO A O 1
ATOM 1497 N N . ALA A 1 185 ? 13.651 -16.092 10.159 1.00 75.62 185 ALA A N 1
ATOM 1498 C CA . ALA A 1 185 ? 13.467 -17.375 9.528 1.00 75.62 185 ALA A CA 1
ATOM 1499 C C . ALA A 1 185 ? 12.368 -17.168 8.464 1.00 75.62 185 ALA A C 1
ATOM 1501 O O . ALA A 1 185 ? 12.240 -16.071 7.912 1.00 75.62 185 ALA A O 1
ATOM 1502 N N . VAL A 1 186 ? 11.604 -18.199 8.120 1.00 83.56 186 VAL A N 1
ATOM 1503 C CA . VAL A 1 186 ? 10.532 -18.094 7.125 1.00 83.56 186 VAL A CA 1
ATOM 1504 C C . VAL A 1 186 ? 9.211 -17.908 7.878 1.00 83.56 186 VAL A C 1
ATOM 1506 O O . VAL A 1 186 ? 8.538 -18.889 8.191 1.00 83.56 186 VAL A O 1
ATOM 1509 N N . GLN A 1 187 ? 8.851 -16.659 8.203 1.00 87.25 187 GLN A N 1
ATOM 1510 C CA . GLN A 1 187 ? 7.547 -16.340 8.805 1.00 87.25 187 GLN A CA 1
ATOM 1511 C C . GLN A 1 187 ? 6.584 -15.685 7.804 1.00 87.25 187 GLN A C 1
ATOM 1513 O O . GLN A 1 187 ? 6.994 -14.939 6.911 1.00 87.25 187 GLN A O 1
ATOM 1518 N N . LYS A 1 188 ? 5.282 -15.909 8.002 1.00 91.62 188 LYS A N 1
ATOM 1519 C CA . LYS A 1 188 ? 4.184 -15.171 7.364 1.00 91.62 188 LYS A CA 1
ATOM 1520 C C . LYS A 1 188 ? 3.437 -14.401 8.453 1.00 91.62 188 LYS A C 1
ATOM 1522 O O . LYS A 1 188 ? 2.844 -15.010 9.338 1.00 91.62 188 LYS A O 1
ATOM 1527 N N . VAL A 1 189 ? 3.472 -13.072 8.394 1.00 93.88 189 VAL A N 1
ATOM 1528 C CA . VAL A 1 189 ? 2.662 -12.207 9.264 1.00 93.88 189 VAL A CA 1
ATOM 1529 C C . VAL A 1 189 ? 1.331 -11.957 8.574 1.00 93.88 189 VAL A C 1
ATOM 1531 O O . VAL A 1 189 ? 1.306 -11.548 7.410 1.00 93.88 189 VAL A O 1
ATOM 1534 N N . VAL A 1 190 ? 0.243 -12.201 9.291 1.00 95.81 190 VAL A N 1
ATOM 1535 C CA . VAL A 1 190 ? -1.131 -12.161 8.794 1.00 95.81 190 VAL A CA 1
ATOM 1536 C C . VAL A 1 190 ? -1.938 -11.197 9.653 1.00 95.81 190 VAL A C 1
ATOM 1538 O O . VAL A 1 190 ? -1.827 -11.213 10.876 1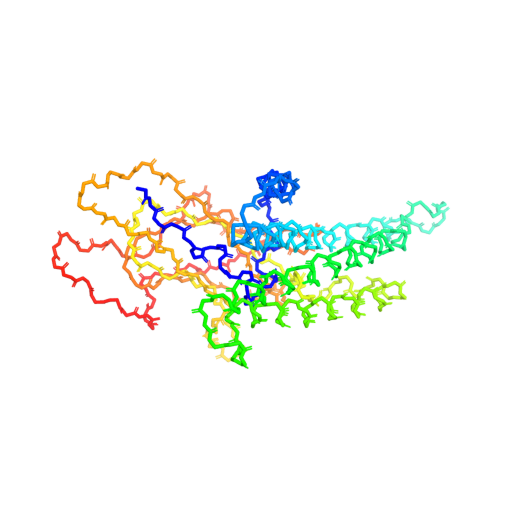.00 95.81 190 VAL A O 1
ATOM 1541 N N . VAL A 1 191 ? -2.745 -10.354 9.022 1.00 97.25 191 VAL A N 1
ATOM 1542 C CA . VAL A 1 191 ? -3.799 -9.590 9.691 1.00 97.25 191 VAL A CA 1
ATOM 1543 C C . VAL A 1 191 ? -5.118 -10.272 9.389 1.00 97.25 191 VAL A C 1
ATOM 1545 O O . VAL A 1 191 ? -5.453 -10.485 8.222 1.00 97.25 191 VAL A O 1
ATOM 1548 N N . GLU A 1 192 ? -5.856 -10.604 10.439 1.00 97.44 192 GLU A N 1
ATOM 1549 C CA . GLU A 1 192 ? -7.142 -11.282 10.345 1.00 97.44 192 GLU A CA 1
ATOM 1550 C C . GLU A 1 192 ? -8.239 -10.429 10.985 1.00 97.44 192 GLU A C 1
ATOM 1552 O O . GLU A 1 192 ? -8.000 -9.735 11.975 1.00 97.44 192 GLU A O 1
ATOM 1557 N N . GLN A 1 193 ? -9.442 -10.504 10.420 1.00 97.25 193 GLN A N 1
ATOM 1558 C CA . GLN A 1 193 ? -10.649 -9.862 10.932 1.00 97.25 193 GLN A CA 1
ATOM 1559 C C . GLN A 1 193 ? -11.726 -10.910 11.182 1.00 97.25 193 GLN A C 1
ATOM 1561 O O . GLN A 1 193 ? -11.935 -11.795 10.351 1.00 97.25 193 GLN A O 1
ATOM 1566 N N . GLN A 1 194 ? -12.411 -10.805 12.316 1.00 96.75 194 GLN A N 1
ATOM 1567 C CA . GLN A 1 194 ? -13.546 -11.664 12.630 1.00 96.75 194 GLN A CA 1
ATOM 1568 C C . GLN A 1 194 ? -14.800 -11.178 11.882 1.00 96.75 194 GLN A C 1
ATOM 1570 O O . GLN A 1 194 ? -15.110 -9.985 11.916 1.00 96.75 194 GLN A O 1
ATOM 1575 N N . ASN A 1 195 ? -15.505 -12.078 11.190 1.00 94.06 195 ASN A N 1
ATOM 1576 C CA . ASN A 1 195 ? -16.804 -11.791 10.571 1.00 94.06 195 ASN A CA 1
ATOM 1577 C C . ASN A 1 195 ? -17.947 -11.854 11.614 1.00 94.06 195 ASN A C 1
ATOM 1579 O O . ASN A 1 195 ? -17.714 -12.153 12.787 1.00 94.06 195 ASN A O 1
ATOM 1583 N N . GLY A 1 196 ? -19.187 -11.588 11.184 1.00 91.25 196 GLY A N 1
ATOM 1584 C CA . GLY A 1 196 ? -20.369 -11.627 12.060 1.00 91.25 196 GLY A CA 1
ATOM 1585 C C . GLY A 1 196 ? -20.677 -13.004 12.666 1.00 91.25 196 GLY A C 1
ATOM 1586 O O . GLY A 1 196 ? -21.305 -13.077 13.713 1.00 91.25 196 GLY A O 1
ATOM 1587 N N . GLU A 1 197 ? -20.182 -14.082 12.057 1.00 95.19 197 GLU A N 1
ATOM 1588 C CA . GLU A 1 197 ? -20.340 -15.467 12.530 1.00 95.19 197 GLU A CA 1
ATOM 1589 C C . GLU A 1 197 ? -19.226 -15.888 13.504 1.00 95.19 197 GLU A C 1
ATOM 1591 O O . GLU A 1 197 ? -19.193 -17.022 13.974 1.00 95.19 197 GLU A O 1
ATOM 1596 N N . GLY A 1 198 ? -18.269 -15.004 13.796 1.00 94.75 198 GLY A N 1
ATOM 1597 C CA . GLY A 1 198 ? -17.133 -15.324 14.656 1.00 94.75 198 GLY A CA 1
ATOM 1598 C C . GLY A 1 198 ? -15.943 -15.978 13.937 1.00 94.75 198 GLY A C 1
ATOM 1599 O O . GLY A 1 198 ? -14.935 -16.277 14.584 1.00 94.75 198 GLY A O 1
ATOM 1600 N N . VAL A 1 199 ? -15.998 -16.155 12.615 1.00 96.25 199 VAL A N 1
ATOM 1601 C CA . VAL A 1 199 ? -14.928 -16.756 11.805 1.00 96.25 199 VAL A CA 1
ATOM 1602 C C . VAL A 1 199 ? -13.863 -15.716 11.455 1.00 96.25 199 VAL A C 1
ATOM 1604 O O . VAL A 1 199 ? -14.164 -14.599 11.033 1.00 96.25 199 VAL A O 1
ATOM 1607 N N . TRP A 1 200 ? -12.590 -16.086 11.607 1.00 96.25 200 TRP A N 1
ATOM 1608 C CA . TRP A 1 200 ? -11.454 -15.229 11.263 1.00 96.25 200 TRP A CA 1
ATOM 1609 C C . TRP A 1 200 ? -11.099 -15.335 9.779 1.00 96.25 200 TRP A C 1
ATOM 1611 O O . TRP A 1 200 ? -10.770 -16.410 9.283 1.00 96.25 200 TRP A O 1
ATOM 1621 N N . ARG A 1 201 ? -11.101 -14.197 9.083 1.00 96.12 201 ARG A N 1
ATOM 1622 C CA . ARG A 1 201 ? -10.711 -14.052 7.676 1.00 96.12 201 ARG A CA 1
ATOM 1623 C C . ARG A 1 201 ? -9.376 -13.323 7.558 1.00 96.12 201 ARG A C 1
ATOM 1625 O O . ARG A 1 201 ? -9.187 -12.280 8.176 1.00 96.12 201 ARG A O 1
ATOM 1632 N N . GLU A 1 202 ? -8.494 -13.803 6.684 1.00 95.69 202 GLU A N 1
ATOM 1633 C CA . GLU A 1 202 ? -7.270 -13.091 6.288 1.00 95.69 202 GLU A CA 1
ATOM 1634 C C . GLU A 1 202 ? -7.622 -11.814 5.496 1.00 95.69 202 GLU A C 1
ATOM 1636 O O . GLU A 1 202 ? -8.265 -11.870 4.446 1.00 95.69 202 GLU A O 1
ATOM 1641 N N . LEU A 1 203 ? -7.212 -10.647 6.004 1.00 95.06 203 LEU A N 1
ATOM 1642 C CA . LEU A 1 203 ? -7.329 -9.360 5.304 1.00 95.06 203 LEU A CA 1
ATOM 1643 C C . LEU A 1 203 ? -6.106 -9.073 4.436 1.00 95.06 203 LEU A C 1
ATOM 1645 O O . LEU A 1 203 ? -6.213 -8.541 3.327 1.00 95.06 203 LEU A O 1
ATOM 1649 N N . ALA A 1 204 ? -4.931 -9.376 4.979 1.00 93.88 204 ALA A N 1
ATOM 1650 C CA . ALA A 1 204 ? -3.654 -9.194 4.320 1.00 93.88 204 ALA A CA 1
ATOM 1651 C C . ALA A 1 204 ? -2.599 -10.070 4.983 1.00 93.88 204 ALA A C 1
ATOM 1653 O O . ALA A 1 204 ? -2.631 -10.309 6.191 1.00 93.88 204 ALA A O 1
ATOM 1654 N N . ALA A 1 205 ? -1.601 -10.461 4.202 1.00 92.50 205 ALA A N 1
ATOM 1655 C CA . ALA A 1 205 ? -0.429 -11.111 4.738 1.00 92.50 205 ALA A CA 1
ATOM 1656 C C . ALA A 1 205 ? 0.839 -10.731 3.990 1.00 92.50 205 ALA A C 1
ATOM 1658 O O . ALA A 1 205 ? 0.820 -10.279 2.842 1.00 92.50 205 ALA A O 1
ATOM 1659 N N . ARG A 1 206 ? 1.965 -10.941 4.665 1.00 90.31 206 ARG A N 1
ATOM 1660 C CA . ARG A 1 206 ? 3.292 -10.779 4.092 1.00 90.31 206 ARG A CA 1
ATOM 1661 C C . ARG A 1 206 ? 4.253 -11.783 4.693 1.00 90.31 206 ARG A C 1
ATOM 1663 O O . ARG A 1 206 ? 4.348 -11.920 5.911 1.00 90.31 206 ARG A O 1
ATOM 1670 N N . PHE A 1 207 ? 5.049 -12.383 3.825 1.00 87.50 207 PHE A N 1
ATOM 1671 C CA . PHE A 1 207 ? 6.226 -13.126 4.232 1.00 87.50 207 PHE A CA 1
ATOM 1672 C C . PHE A 1 207 ? 7.336 -12.187 4.714 1.00 87.50 207 PHE A C 1
ATOM 1674 O O . PHE A 1 207 ? 7.727 -11.249 4.015 1.00 87.50 207 PHE A O 1
ATOM 1681 N N . THR A 1 208 ? 7.876 -12.459 5.896 1.00 80.81 208 THR A N 1
ATOM 1682 C CA . THR A 1 208 ? 9.081 -11.820 6.436 1.00 80.81 208 THR A CA 1
ATOM 1683 C C . THR A 1 208 ? 10.276 -12.736 6.208 1.00 80.81 208 THR A C 1
ATOM 1685 O O . THR A 1 208 ? 10.941 -13.159 7.141 1.00 80.81 208 THR A O 1
ATOM 1688 N N . ILE A 1 209 ? 10.529 -13.093 4.949 1.00 68.69 209 ILE A N 1
ATOM 1689 C CA . ILE A 1 209 ? 11.632 -13.996 4.618 1.00 68.69 209 ILE A CA 1
ATOM 1690 C C . ILE A 1 209 ? 12.948 -13.230 4.646 1.00 68.69 209 ILE A C 1
ATOM 1692 O O . ILE A 1 209 ? 13.119 -12.233 3.940 1.00 68.69 209 ILE A O 1
ATOM 1696 N N . GLU A 1 210 ? 13.895 -13.772 5.399 1.00 63.03 210 GLU A N 1
ATOM 1697 C CA . GLU A 1 210 ? 15.314 -13.491 5.249 1.00 63.03 210 GLU A CA 1
ATOM 1698 C C . GLU A 1 210 ? 16.063 -14.821 5.196 1.00 63.03 210 GLU A C 1
ATOM 1700 O O . GLU A 1 210 ? 16.052 -15.598 6.149 1.00 63.03 210 GLU A O 1
ATOM 1705 N N . PHE A 1 211 ? 16.737 -15.078 4.077 1.00 58.41 211 PHE A N 1
ATOM 1706 C CA . PHE A 1 211 ? 17.658 -16.204 3.976 1.00 58.41 211 PHE A CA 1
ATOM 1707 C C . PHE A 1 211 ? 18.979 -15.842 4.655 1.00 58.41 211 PHE A C 1
ATOM 1709 O O . PHE A 1 211 ? 19.598 -14.822 4.333 1.00 58.41 211 PHE A O 1
ATOM 1716 N N . ARG A 1 212 ? 19.413 -16.690 5.589 1.00 54.09 212 ARG A N 1
ATOM 1717 C CA . ARG A 1 212 ? 20.731 -16.613 6.222 1.00 54.09 212 ARG A CA 1
ATOM 1718 C C . ARG A 1 212 ? 21.577 -17.796 5.771 1.00 54.09 212 ARG A C 1
ATOM 1720 O O . ARG A 1 212 ? 21.161 -18.938 5.919 1.00 54.09 212 ARG A O 1
ATOM 1727 N N . ALA A 1 213 ? 22.772 -17.521 5.257 1.00 54.19 213 ALA A N 1
ATOM 1728 C CA . ALA A 1 213 ? 23.841 -18.515 5.245 1.00 54.19 213 ALA A CA 1
ATOM 1729 C C . ALA A 1 213 ? 24.343 -18.735 6.685 1.00 54.19 213 ALA A C 1
ATOM 1731 O O . ALA A 1 213 ? 24.254 -17.821 7.505 1.00 54.19 213 ALA A O 1
ATOM 1732 N N . HIS A 1 214 ? 24.894 -19.914 6.989 1.00 49.94 214 HIS A N 1
ATOM 1733 C CA . HIS A 1 214 ? 25.379 -20.309 8.325 1.00 49.94 214 HIS A CA 1
ATOM 1734 C C . HIS A 1 214 ? 26.349 -19.285 8.961 1.00 49.94 214 HIS A C 1
ATOM 1736 O O . HIS A 1 214 ? 26.425 -19.155 10.180 1.00 49.94 214 HIS A O 1
ATOM 1742 N N . THR A 1 215 ? 27.078 -18.515 8.152 1.00 51.56 215 THR A N 1
ATOM 1743 C CA . THR A 1 215 ? 28.038 -17.492 8.603 1.00 51.56 215 THR A CA 1
ATOM 1744 C C . THR A 1 215 ? 27.435 -16.087 8.747 1.00 51.56 215 THR A C 1
ATOM 1746 O O . THR A 1 215 ? 28.116 -15.155 9.177 1.00 51.56 215 THR A O 1
ATOM 1749 N N . ALA A 1 216 ? 26.155 -15.894 8.414 1.00 51.50 216 ALA A N 1
ATOM 1750 C CA . ALA A 1 216 ? 25.500 -14.592 8.460 1.00 51.50 216 ALA A CA 1
ATOM 1751 C C . ALA A 1 216 ? 25.084 -14.231 9.895 1.00 51.50 216 ALA A C 1
ATOM 1753 O O . ALA A 1 216 ? 24.035 -14.649 10.391 1.00 51.50 216 ALA A O 1
ATOM 1754 N N . ARG A 1 217 ? 25.892 -13.401 10.562 1.00 52.81 217 ARG A N 1
ATOM 1755 C CA . ARG A 1 217 ? 25.525 -12.800 11.851 1.00 52.81 217 ARG A CA 1
ATOM 1756 C C . ARG A 1 217 ? 24.287 -11.881 11.701 1.00 52.81 217 ARG A C 1
ATOM 1758 O O . ARG A 1 217 ? 24.196 -11.153 10.707 1.00 52.81 217 ARG A O 1
ATOM 1765 N N . PRO A 1 218 ? 23.351 -11.868 12.677 1.00 50.53 218 PRO A N 1
ATOM 1766 C CA . PRO A 1 218 ? 22.233 -10.920 12.766 1.00 50.53 218 PRO A CA 1
ATOM 1767 C C . PRO A 1 218 ? 22.712 -9.458 12.858 1.00 50.53 218 PRO A C 1
ATOM 1769 O O . PRO A 1 218 ? 22.742 -8.878 13.935 1.00 50.53 218 PRO A O 1
ATOM 1772 N N . HIS A 1 219 ? 23.103 -8.825 11.753 1.00 51.22 219 HIS A N 1
ATOM 1773 C CA . HIS A 1 219 ? 23.560 -7.428 11.809 1.00 51.22 219 HIS A CA 1
ATOM 1774 C C . HIS A 1 219 ? 22.451 -6.398 11.593 1.00 51.22 219 HIS A C 1
ATOM 1776 O O . HIS A 1 219 ? 22.638 -5.228 11.915 1.00 51.22 219 HIS A O 1
ATOM 1782 N N . SER A 1 220 ? 21.287 -6.790 11.074 1.00 55.19 220 SER A N 1
ATOM 1783 C CA . SER A 1 220 ? 20.241 -5.831 10.728 1.00 55.19 220 SER A CA 1
ATOM 1784 C C . SER A 1 220 ? 19.034 -5.945 11.656 1.00 55.19 220 SER A C 1
ATOM 1786 O O . SER A 1 220 ? 18.304 -6.933 11.614 1.00 55.19 220 SER A O 1
ATOM 1788 N N . LYS A 1 221 ? 18.785 -4.890 12.445 1.00 70.19 221 LYS A N 1
ATOM 1789 C CA . LYS A 1 221 ? 17.505 -4.635 13.128 1.00 70.19 221 LYS A CA 1
ATOM 1790 C C . LYS A 1 221 ? 16.446 -4.295 12.071 1.00 70.19 221 LYS A C 1
ATOM 1792 O O . LYS A 1 221 ? 16.098 -3.129 11.881 1.00 70.19 221 LYS A O 1
ATOM 1797 N N . LEU A 1 222 ? 16.008 -5.291 11.300 1.00 79.56 222 LEU A N 1
ATOM 1798 C CA . LEU A 1 222 ? 15.062 -5.071 10.213 1.00 79.56 222 LEU A CA 1
ATOM 1799 C C . LEU A 1 222 ? 13.681 -4.795 10.790 1.00 79.56 222 LEU A C 1
ATOM 1801 O O . LEU A 1 222 ? 13.015 -5.665 11.345 1.00 79.56 222 LEU A O 1
ATOM 1805 N N . ARG A 1 223 ? 13.269 -3.539 10.643 1.00 86.88 223 ARG A N 1
ATOM 1806 C CA . ARG A 1 223 ? 11.952 -3.050 11.017 1.00 86.88 223 ARG A CA 1
ATOM 1807 C C . ARG A 1 223 ? 11.178 -2.719 9.751 1.00 86.88 223 ARG A C 1
ATOM 1809 O O . ARG A 1 223 ? 11.677 -1.985 8.896 1.00 86.88 223 ARG A O 1
ATOM 1816 N N . ARG A 1 224 ? 9.969 -3.258 9.615 1.00 88.44 224 ARG A N 1
ATOM 1817 C CA . ARG A 1 224 ? 9.109 -3.049 8.445 1.00 88.44 224 ARG A CA 1
ATOM 1818 C C . ARG A 1 224 ? 7.727 -2.606 8.877 1.00 88.44 224 ARG A C 1
ATOM 1820 O O . ARG A 1 224 ? 7.117 -3.239 9.731 1.00 88.44 224 ARG A O 1
ATOM 1827 N N . GLU A 1 225 ? 7.245 -1.535 8.264 1.00 91.94 225 GLU A N 1
ATOM 1828 C CA . GLU A 1 225 ? 5.871 -1.091 8.457 1.00 91.94 225 GLU A CA 1
ATOM 1829 C C . GLU A 1 225 ? 4.923 -2.041 7.722 1.00 91.94 225 GLU A C 1
ATOM 1831 O O . GLU A 1 225 ? 5.200 -2.495 6.604 1.00 91.94 225 GLU A O 1
ATOM 1836 N N . PHE A 1 226 ? 3.830 -2.382 8.384 1.00 94.06 226 PHE A N 1
ATOM 1837 C CA . PHE A 1 226 ? 2.663 -3.031 7.817 1.00 94.06 226 PHE A CA 1
ATOM 1838 C C . PHE A 1 226 ? 1.517 -2.040 7.845 1.00 94.06 226 PHE A C 1
ATOM 1840 O O . PHE A 1 226 ? 1.312 -1.360 8.850 1.00 94.06 226 PHE A O 1
ATOM 1847 N N . THR A 1 227 ? 0.757 -1.999 6.754 1.00 95.75 227 THR A N 1
ATOM 1848 C CA . THR A 1 227 ? -0.497 -1.260 6.728 1.00 95.75 227 THR A CA 1
ATOM 1849 C C . THR A 1 227 ? -1.561 -2.099 6.043 1.00 95.75 227 THR A C 1
ATOM 1851 O O . THR A 1 227 ? -1.272 -2.773 5.052 1.00 95.75 227 THR A O 1
ATOM 1854 N N . VAL A 1 228 ? -2.767 -2.102 6.600 1.00 96.88 228 VAL A N 1
ATOM 1855 C CA . VAL A 1 228 ? -3.886 -2.910 6.111 1.00 96.88 228 VAL A CA 1
ATOM 1856 C C . VAL A 1 228 ? -5.156 -2.066 6.176 1.00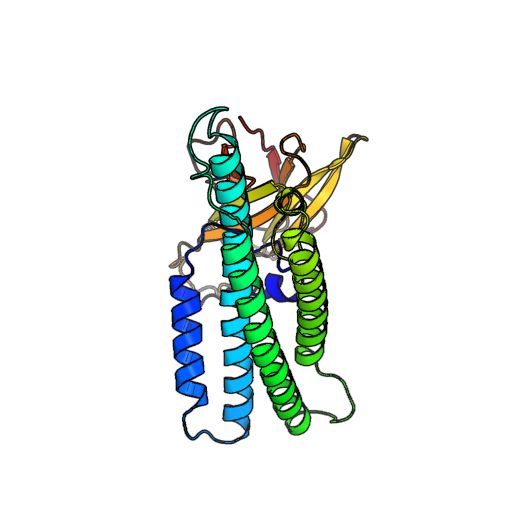 96.88 228 VAL A C 1
ATOM 1858 O O . VAL A 1 228 ? -5.428 -1.498 7.236 1.00 96.88 228 VAL A O 1
ATOM 1861 N N . PRO A 1 229 ? -5.926 -1.951 5.082 1.00 97.25 229 PRO A N 1
ATOM 1862 C CA . PRO A 1 229 ? -7.207 -1.263 5.127 1.00 97.25 229 PRO A CA 1
ATOM 1863 C C . PRO A 1 229 ? -8.203 -2.058 5.973 1.00 97.25 229 PRO A C 1
ATOM 1865 O O . PRO A 1 229 ? -8.238 -3.288 5.919 1.00 97.25 229 PRO A O 1
ATOM 1868 N N . VAL A 1 230 ? -9.007 -1.335 6.742 1.00 96.62 230 VAL A N 1
ATOM 1869 C CA . VAL A 1 230 ? -10.047 -1.866 7.622 1.00 96.62 230 VAL A CA 1
ATOM 1870 C C . VAL A 1 230 ? -11.325 -1.070 7.370 1.00 96.62 230 VAL A C 1
ATOM 1872 O O . VAL A 1 230 ? -11.279 0.152 7.204 1.00 96.62 230 VAL A O 1
ATOM 1875 N N . ASP A 1 231 ? -12.463 -1.755 7.322 1.00 91.31 231 ASP A N 1
ATOM 1876 C CA . ASP A 1 231 ? -13.737 -1.123 6.964 1.00 91.31 231 ASP A CA 1
ATOM 1877 C C . ASP A 1 231 ? -14.315 -0.266 8.102 1.00 91.31 231 ASP A C 1
ATOM 1879 O O . ASP A 1 231 ? -14.896 0.787 7.850 1.00 91.31 231 ASP A O 1
ATOM 1883 N N . SER A 1 232 ? -14.125 -0.688 9.356 1.00 93.75 232 SER A N 1
ATOM 1884 C CA . SER A 1 232 ? -14.718 -0.074 10.551 1.00 93.75 232 SER A CA 1
ATOM 1885 C C . SER A 1 232 ? -13.696 0.039 11.692 1.00 93.75 232 SER A C 1
ATOM 1887 O O . SER A 1 232 ? -12.855 -0.855 11.827 1.00 93.75 232 SER A O 1
ATOM 1889 N N . PRO A 1 233 ? -13.763 1.088 12.538 1.00 95.19 233 PRO A N 1
ATOM 1890 C CA . PRO A 1 233 ? -12.904 1.190 13.715 1.00 95.19 233 PRO A CA 1
ATOM 1891 C C . PRO A 1 233 ? -13.208 0.122 14.771 1.00 95.19 233 PRO A C 1
ATOM 1893 O O . PRO A 1 233 ? -12.342 -0.181 15.586 1.00 95.19 233 PRO A O 1
ATOM 1896 N N . ASP A 1 234 ? -14.410 -0.453 14.737 1.00 94.75 234 ASP A N 1
ATOM 1897 C CA . ASP A 1 234 ? -14.885 -1.447 15.706 1.00 94.75 234 ASP A CA 1
ATOM 1898 C C . ASP A 1 234 ? -14.673 -2.884 15.202 1.00 94.75 234 ASP A C 1
ATOM 1900 O O . ASP A 1 234 ? -15.118 -3.860 15.811 1.00 94.75 234 ASP A O 1
ATOM 1904 N N . ALA A 1 235 ? -13.988 -3.035 14.063 1.00 95.00 235 ALA A N 1
ATOM 1905 C CA . ALA A 1 235 ? -13.628 -4.336 13.532 1.00 95.00 235 ALA A CA 1
ATOM 1906 C C . ALA A 1 235 ? -12.774 -5.108 14.548 1.00 95.00 235 ALA A C 1
ATOM 1908 O O . ALA A 1 235 ? -11.755 -4.627 15.045 1.00 95.00 235 ALA A O 1
ATOM 1909 N N . ARG A 1 236 ? -13.157 -6.358 14.813 1.00 96.12 236 ARG A N 1
ATOM 1910 C CA . ARG A 1 236 ? -12.365 -7.267 15.643 1.00 96.12 236 ARG A CA 1
ATOM 1911 C C . ARG A 1 236 ? -11.179 -7.782 14.846 1.00 96.12 236 ARG A C 1
ATOM 1913 O O . ARG A 1 236 ? -11.342 -8.617 13.957 1.00 96.12 236 ARG A O 1
ATOM 1920 N N . LEU A 1 237 ? -9.992 -7.281 15.171 1.00 97.31 237 LEU A N 1
ATOM 1921 C CA . LEU A 1 237 ? -8.755 -7.580 14.456 1.00 97.31 237 LEU A CA 1
ATOM 1922 C C . LEU A 1 237 ? -7.797 -8.411 15.313 1.00 97.31 237 LEU A C 1
ATOM 1924 O O . LEU A 1 237 ? -7.744 -8.285 16.538 1.00 97.31 237 LEU A O 1
ATOM 1928 N N . ARG A 1 238 ? -6.974 -9.226 14.657 1.00 96.75 238 ARG A N 1
ATOM 1929 C CA . ARG A 1 238 ? -5.792 -9.834 15.274 1.00 96.75 238 ARG A CA 1
ATOM 1930 C C . ARG A 1 238 ? -4.632 -9.903 14.294 1.00 96.75 238 ARG A C 1
ATOM 1932 O O . ARG A 1 238 ? -4.822 -9.974 13.081 1.00 96.75 238 ARG A O 1
ATOM 1939 N N . ILE A 1 239 ? -3.422 -9.921 14.839 1.00 97.19 239 ILE A N 1
ATOM 1940 C CA . ILE A 1 239 ? -2.201 -10.225 14.094 1.00 97.19 239 ILE A CA 1
ATOM 1941 C C . ILE A 1 239 ? -1.816 -11.665 14.409 1.00 97.19 239 ILE A C 1
ATOM 1943 O O . ILE A 1 239 ? -1.710 -12.036 15.576 1.00 97.19 239 ILE A O 1
ATOM 1947 N N . ALA A 1 240 ? -1.595 -12.470 13.380 1.00 96.31 240 ALA A N 1
ATOM 1948 C CA . ALA A 1 240 ? -1.136 -13.843 13.496 1.00 96.31 240 ALA A CA 1
ATOM 1949 C C . ALA A 1 240 ? 0.223 -14.029 12.811 1.00 96.31 240 ALA A C 1
ATOM 1951 O O . ALA A 1 240 ? 0.574 -13.316 11.868 1.00 96.31 240 ALA A O 1
ATOM 1952 N N . VAL A 1 241 ? 0.999 -14.994 13.297 1.00 94.62 241 VAL A N 1
ATOM 1953 C CA . VAL A 1 241 ? 2.275 -15.407 12.706 1.00 94.62 241 VAL A CA 1
ATOM 1954 C C . VAL A 1 241 ? 2.209 -16.890 12.379 1.00 94.62 241 VAL A C 1
ATOM 1956 O O . VAL A 1 241 ? 1.904 -17.706 13.247 1.00 94.62 241 VAL A O 1
ATOM 1959 N N . ARG A 1 242 ? 2.530 -17.238 11.134 1.00 93.88 242 ARG A N 1
ATOM 1960 C CA . ARG A 1 242 ? 2.619 -18.618 10.634 1.00 93.88 242 ARG A CA 1
ATOM 1961 C C . ARG A 1 242 ? 4.039 -18.928 10.168 1.00 93.88 242 ARG A C 1
ATOM 1963 O O . ARG A 1 242 ? 4.816 -18.005 9.897 1.00 93.88 242 ARG A O 1
ATOM 1970 N N . GLY A 1 243 ? 4.367 -20.208 10.038 1.00 90.25 243 GLY A N 1
ATOM 1971 C CA . GLY A 1 243 ? 5.714 -20.659 9.691 1.00 90.25 243 GLY A CA 1
ATOM 1972 C C . GLY A 1 243 ? 6.667 -20.686 10.888 1.00 90.25 243 GLY A C 1
ATOM 1973 O O . GLY A 1 243 ? 6.273 -21.000 12.006 1.00 90.25 243 GLY A O 1
ATOM 1974 N N . VAL A 1 244 ? 7.948 -20.405 10.655 1.00 86.75 244 VAL A N 1
ATOM 1975 C CA . VAL A 1 244 ? 9.025 -20.704 11.614 1.00 86.75 244 VAL A CA 1
ATOM 1976 C C . VAL A 1 244 ? 9.783 -19.435 11.951 1.00 86.75 244 VAL A C 1
ATOM 1978 O O . VAL A 1 244 ? 10.235 -18.746 11.042 1.00 86.75 244 VAL A O 1
ATOM 1981 N N . GLY A 1 245 ? 9.985 -19.164 13.242 1.00 86.06 245 GLY A N 1
ATOM 1982 C CA . GLY A 1 245 ? 10.726 -18.012 13.746 1.00 86.06 245 GLY A CA 1
ATOM 1983 C C . GLY A 1 245 ? 9.867 -17.061 14.573 1.00 86.06 245 GLY A C 1
ATOM 1984 O O . GLY A 1 245 ? 8.670 -17.264 14.768 1.00 86.06 245 GLY A O 1
ATOM 1985 N N . GLN A 1 246 ? 10.504 -15.995 15.058 1.00 88.44 246 GLN A N 1
ATOM 1986 C CA . GLN A 1 246 ? 9.855 -15.011 15.921 1.00 88.44 246 GLN A CA 1
ATOM 1987 C C . GLN A 1 246 ? 9.979 -13.605 15.354 1.00 88.44 246 GLN A C 1
ATOM 1989 O O . GLN A 1 246 ? 11.020 -13.217 14.820 1.00 88.44 246 GLN A O 1
ATOM 1994 N N . VAL A 1 247 ? 8.911 -12.835 15.521 1.00 90.81 247 VAL A N 1
ATOM 1995 C CA . VAL A 1 247 ? 8.869 -11.410 15.195 1.00 90.81 247 VAL A CA 1
ATOM 1996 C C . VAL A 1 247 ? 8.346 -10.631 16.389 1.00 90.81 247 VAL A C 1
ATOM 1998 O O . VAL A 1 247 ? 7.554 -11.145 17.173 1.00 90.81 247 VAL A O 1
ATOM 2001 N N . ALA A 1 248 ? 8.777 -9.383 16.526 1.00 93.06 248 ALA A N 1
ATOM 2002 C CA . ALA A 1 248 ? 8.207 -8.458 17.497 1.00 93.06 248 ALA A CA 1
ATOM 2003 C C . ALA A 1 248 ? 7.252 -7.500 16.783 1.00 93.06 248 ALA A C 1
ATOM 2005 O O . ALA A 1 248 ? 7.597 -6.952 15.737 1.00 93.06 248 ALA A O 1
ATOM 2006 N N . ILE A 1 249 ? 6.072 -7.276 17.351 1.00 93.94 249 ILE A N 1
ATOM 2007 C CA . ILE A 1 249 ? 5.077 -6.322 16.863 1.00 93.94 249 ILE A CA 1
ATOM 2008 C C . ILE A 1 249 ? 5.068 -5.098 17.775 1.00 93.94 249 ILE A C 1
ATOM 2010 O O . ILE A 1 249 ? 5.092 -5.244 18.996 1.00 93.94 249 ILE A O 1
ATOM 2014 N N . SER A 1 250 ? 5.016 -3.891 17.211 1.00 94.00 250 SER A N 1
ATOM 2015 C CA . SER A 1 250 ? 4.751 -2.677 17.994 1.00 94.00 250 SER A CA 1
ATOM 2016 C C . SER A 1 250 ? 4.116 -1.553 17.194 1.00 94.00 250 SER A C 1
ATOM 2018 O O . SER A 1 250 ? 3.959 -1.663 15.981 1.00 94.00 250 SER A O 1
ATOM 2020 N N . HIS A 1 251 ? 3.775 -0.460 17.887 1.00 93.12 251 HIS A N 1
ATOM 2021 C CA . HIS A 1 251 ? 3.155 0.736 17.310 1.00 93.12 251 HIS A CA 1
ATOM 2022 C C . HIS A 1 251 ? 1.862 0.412 16.548 1.00 93.12 251 HIS A C 1
ATOM 2024 O O . HIS A 1 251 ? 1.608 0.993 15.497 1.00 93.12 251 HIS A O 1
ATOM 2030 N N . ALA A 1 252 ? 1.082 -0.553 17.049 1.00 94.88 252 ALA A N 1
ATOM 2031 C CA . ALA A 1 252 ? -0.205 -0.888 16.464 1.00 94.88 252 ALA A CA 1
ATOM 2032 C C . ALA A 1 252 ? -1.192 0.263 16.699 1.00 94.88 252 ALA A C 1
ATOM 2034 O O . ALA A 1 252 ? -1.460 0.644 17.840 1.00 94.88 252 ALA A O 1
ATOM 2035 N N . ALA A 1 253 ? -1.706 0.821 15.610 1.00 95.56 253 ALA A N 1
ATOM 2036 C CA . ALA A 1 253 ? -2.662 1.914 15.618 1.00 95.56 253 ALA A CA 1
ATOM 2037 C C . ALA A 1 253 ? -3.666 1.742 14.478 1.00 95.56 253 ALA A C 1
ATOM 2039 O O . ALA A 1 253 ? -3.318 1.256 13.401 1.00 95.56 253 ALA A O 1
ATOM 2040 N N . LEU A 1 254 ? -4.900 2.163 14.716 1.00 97.06 254 LEU A N 1
ATOM 2041 C CA . LEU A 1 254 ? -5.968 2.205 13.732 1.00 97.06 254 LEU A CA 1
ATOM 2042 C C . LEU A 1 254 ? -6.297 3.673 13.461 1.00 97.06 254 LEU A C 1
ATOM 2044 O O . LEU A 1 254 ? -6.619 4.418 14.382 1.00 97.06 254 LEU A O 1
ATOM 2048 N N . THR A 1 255 ? -6.171 4.123 12.215 1.00 97.56 255 THR A N 1
ATOM 2049 C CA . THR A 1 255 ? -6.346 5.541 11.874 1.00 97.56 255 THR A CA 1
ATOM 2050 C C . THR A 1 255 ? -7.176 5.737 10.618 1.00 97.56 255 THR A C 1
ATOM 2052 O O . THR A 1 255 ? -7.075 4.966 9.667 1.00 97.56 255 THR A O 1
ATOM 2055 N N . ASN A 1 256 ? -7.963 6.807 10.586 1.00 97.19 256 ASN A N 1
ATOM 2056 C CA . ASN A 1 256 ? -8.583 7.313 9.363 1.00 97.19 256 ASN A CA 1
ATOM 2057 C C . ASN A 1 256 ? -7.878 8.588 8.849 1.00 97.19 256 ASN A C 1
ATOM 2059 O O . ASN A 1 256 ? -8.363 9.222 7.916 1.00 97.19 256 ASN A O 1
ATOM 2063 N N . GLY A 1 257 ? -6.737 8.976 9.429 1.00 95.38 257 GLY A N 1
ATOM 2064 C CA . GLY A 1 257 ? -5.989 10.192 9.096 1.00 95.38 257 GLY A CA 1
ATOM 2065 C C . GLY A 1 257 ? -6.423 11.455 9.849 1.00 95.38 257 GLY A C 1
ATOM 2066 O O . GLY A 1 257 ? -5.700 12.452 9.800 1.00 95.38 257 GLY A O 1
ATOM 2067 N N . VAL A 1 258 ? -7.564 11.415 10.545 1.00 95.88 258 VAL A N 1
ATOM 2068 C CA . VAL A 1 258 ? -8.053 12.467 11.455 1.00 95.88 258 VAL A CA 1
ATOM 2069 C C . VAL A 1 258 ? -8.047 11.946 12.887 1.00 95.88 258 VAL A C 1
ATOM 2071 O O . VAL A 1 258 ? -7.406 12.528 13.755 1.00 95.88 258 VAL A O 1
ATOM 2074 N N . GLU A 1 259 ? -8.682 10.801 13.104 1.00 96.62 259 GLU A N 1
ATOM 2075 C CA . GLU A 1 259 ? -8.677 10.055 14.355 1.00 96.62 259 GLU A CA 1
ATOM 2076 C C . GLU A 1 259 ? -7.619 8.953 14.308 1.00 96.62 259 GLU A C 1
ATOM 2078 O O . GLU A 1 259 ? -7.323 8.372 13.255 1.00 96.62 259 GLU A O 1
ATOM 2083 N N . THR A 1 260 ? -7.021 8.668 15.462 1.00 96.38 260 THR A N 1
ATOM 2084 C CA . THR A 1 260 ? -6.085 7.557 15.638 1.00 96.38 260 THR A CA 1
ATOM 2085 C C . THR A 1 260 ? -6.369 6.880 16.964 1.00 96.38 260 THR A C 1
ATOM 2087 O O . THR A 1 260 ? -6.096 7.465 18.009 1.00 96.38 260 THR A O 1
ATOM 2090 N N . LYS A 1 261 ? -6.851 5.641 16.899 1.00 95.56 261 LYS A N 1
ATOM 2091 C CA . LYS A 1 261 ? -7.004 4.769 18.056 1.00 95.56 261 LYS A CA 1
ATOM 2092 C C . LYS A 1 261 ? -5.743 3.941 18.239 1.00 95.56 261 LYS A C 1
ATOM 2094 O O . LYS A 1 261 ? -5.221 3.369 17.272 1.00 95.56 261 LYS A O 1
ATOM 2099 N N . ARG A 1 262 ? -5.200 3.895 19.451 1.00 93.38 262 ARG A N 1
ATOM 2100 C CA . ARG A 1 262 ? -3.971 3.131 19.736 1.00 93.38 262 ARG A CA 1
ATOM 2101 C C . ARG A 1 262 ? -4.343 1.809 20.374 1.00 93.38 262 ARG A C 1
ATOM 2103 O O . ARG A 1 262 ? -5.333 1.727 21.085 1.00 93.38 262 ARG A O 1
ATOM 2110 N N . ALA A 1 263 ? -3.565 0.768 20.086 1.00 90.62 263 ALA A N 1
ATOM 2111 C CA . ALA A 1 263 ? -3.857 -0.526 20.671 1.00 90.62 263 ALA A CA 1
ATOM 2112 C C . ALA A 1 263 ? -3.720 -0.463 22.204 1.00 90.62 263 ALA A C 1
ATOM 2114 O O . ALA A 1 263 ? -2.649 -0.106 22.707 1.00 90.62 263 ALA A O 1
ATOM 2115 N N . GLU A 1 264 ? -4.784 -0.823 22.919 1.00 81.50 264 GLU A N 1
ATOM 2116 C CA . GLU A 1 264 ? -4.801 -0.955 24.371 1.00 81.50 264 GLU A CA 1
ATOM 2117 C C . GLU A 1 264 ? -3.731 -1.968 24.787 1.00 81.50 264 GLU A C 1
ATOM 2119 O O . GLU A 1 264 ? -3.661 -3.083 24.264 1.00 81.50 264 GLU A O 1
ATOM 2124 N N . THR A 1 265 ? -2.905 -1.625 25.775 1.00 60.66 265 THR A N 1
ATOM 2125 C CA . THR A 1 265 ? -2.047 -2.582 26.503 1.00 60.66 265 THR A CA 1
ATOM 2126 C C . THR A 1 265 ? -0.924 -3.294 25.730 1.00 60.66 265 THR A C 1
ATOM 2128 O O . THR A 1 265 ? -0.704 -4.490 25.906 1.00 60.66 265 THR A O 1
ATOM 2131 N N . TYR A 1 266 ? -0.084 -2.554 24.995 1.00 65.56 266 TYR A N 1
ATOM 2132 C CA . TYR A 1 266 ? 1.267 -3.039 24.649 1.00 65.56 266 TYR A CA 1
ATOM 2133 C C . TYR A 1 266 ? 2.334 -1.932 24.769 1.00 65.56 266 TYR A C 1
ATOM 2135 O O . TYR A 1 266 ? 2.821 -1.436 23.750 1.00 65.56 266 TYR A O 1
ATOM 2143 N N . PRO A 1 267 ? 2.747 -1.537 25.994 1.00 57.31 267 PRO A N 1
ATOM 2144 C CA . PRO A 1 267 ? 3.818 -0.547 26.185 1.00 57.31 267 PRO A CA 1
ATOM 2145 C C . PRO A 1 267 ? 5.172 -1.013 25.613 1.00 57.31 267 PRO A C 1
ATOM 2147 O O . PRO A 1 267 ? 6.081 -0.210 25.402 1.00 57.31 267 PRO A O 1
ATOM 2150 N N . HIS A 1 268 ? 5.306 -2.311 25.321 1.00 72.75 268 HIS A N 1
ATOM 2151 C CA . HIS A 1 268 ? 6.506 -2.934 24.779 1.00 72.75 268 HIS A CA 1
ATOM 2152 C C . HIS A 1 268 ? 6.205 -3.757 23.524 1.00 72.75 268 HIS A C 1
ATOM 2154 O O . HIS A 1 268 ? 5.065 -4.126 23.247 1.00 72.75 268 HIS A O 1
ATOM 2160 N N . ASN A 1 269 ? 7.259 -4.070 22.766 1.00 86.38 269 ASN A N 1
ATOM 2161 C CA . ASN A 1 269 ? 7.165 -4.968 21.619 1.00 86.38 269 ASN A CA 1
ATOM 2162 C C . ASN A 1 269 ? 6.583 -6.327 22.053 1.00 86.38 269 ASN A C 1
ATOM 2164 O O . ASN A 1 269 ? 7.144 -6.983 22.931 1.00 86.38 269 ASN A O 1
ATOM 2168 N N . LYS A 1 270 ? 5.511 -6.790 21.403 1.00 91.94 270 LYS A N 1
ATOM 2169 C CA . LYS A 1 270 ? 4.968 -8.135 21.626 1.00 91.94 270 LYS A CA 1
ATOM 2170 C C . LYS A 1 270 ? 5.650 -9.127 20.693 1.00 91.94 270 LYS A C 1
ATOM 2172 O O . LYS A 1 270 ? 5.522 -9.019 19.475 1.00 91.94 270 LYS A O 1
ATOM 2177 N N . THR A 1 271 ? 6.351 -10.105 21.252 1.00 93.56 271 THR A N 1
ATOM 2178 C CA . THR A 1 271 ? 6.925 -11.208 20.471 1.00 93.56 271 THR A CA 1
ATOM 2179 C C . THR A 1 271 ? 5.850 -12.229 20.104 1.00 93.56 271 THR A C 1
ATOM 2181 O O . THR A 1 271 ? 5.090 -12.660 20.969 1.00 93.56 271 THR A O 1
ATOM 2184 N N . LEU A 1 272 ? 5.814 -12.632 18.833 1.00 93.56 272 LEU A N 1
ATOM 2185 C CA . LEU A 1 272 ? 4.922 -13.649 18.277 1.00 93.56 272 LEU A CA 1
ATOM 2186 C C . LEU A 1 272 ? 5.707 -14.709 17.499 1.00 93.56 272 LEU A C 1
ATOM 2188 O O . LEU A 1 272 ? 6.763 -14.421 16.931 1.00 93.56 272 LEU A O 1
ATOM 2192 N N . GLY A 1 273 ? 5.138 -15.914 17.438 1.00 91.56 273 GLY A N 1
ATOM 2193 C CA . GLY A 1 273 ? 5.702 -17.075 16.752 1.00 91.56 273 GLY A CA 1
ATOM 2194 C C . GLY A 1 273 ? 6.539 -17.977 17.661 1.00 91.56 273 GLY A C 1
ATOM 2195 O O . GLY A 1 273 ? 6.737 -17.703 18.849 1.00 91.56 273 GLY A O 1
ATOM 2196 N N . ARG A 1 274 ? 7.049 -19.067 17.085 1.00 88.06 274 ARG A N 1
ATOM 2197 C CA . ARG A 1 274 ? 7.885 -20.062 17.773 1.00 88.06 274 ARG A CA 1
ATOM 2198 C C . ARG A 1 274 ? 9.336 -19.925 17.324 1.00 88.06 274 ARG A C 1
ATOM 2200 O O . ARG A 1 274 ? 9.615 -19.717 16.143 1.00 88.06 274 ARG A O 1
ATOM 2207 N N . ARG A 1 275 ? 10.279 -20.044 18.262 1.00 85.06 275 ARG A N 1
ATOM 2208 C CA . ARG A 1 275 ? 11.713 -20.031 17.936 1.00 85.06 275 ARG A CA 1
ATOM 2209 C C . ARG A 1 275 ? 12.015 -21.147 16.931 1.00 85.06 275 ARG A C 1
ATOM 2211 O O . ARG A 1 275 ? 11.501 -22.254 17.071 1.00 85.06 275 ARG A O 1
ATOM 2218 N N . ALA A 1 276 ? 12.846 -20.851 15.932 1.00 83.06 276 ALA A N 1
ATOM 2219 C CA . ALA A 1 276 ? 13.304 -21.871 14.996 1.00 83.06 276 ALA A CA 1
ATOM 2220 C C . ALA A 1 276 ? 14.033 -23.003 15.755 1.00 83.06 276 ALA A C 1
ATOM 2222 O O . ALA A 1 276 ? 14.797 -22.693 16.679 1.00 83.06 276 ALA A O 1
ATOM 2223 N N . PRO A 1 277 ? 13.818 -24.283 15.393 1.00 82.81 277 PRO A N 1
ATOM 2224 C CA . PRO A 1 277 ? 14.554 -25.399 15.979 1.00 82.81 277 PRO A CA 1
ATOM 2225 C C . PRO A 1 277 ? 16.068 -25.194 15.869 1.00 82.81 277 PRO A C 1
ATOM 2227 O O . PRO A 1 277 ? 16.557 -24.650 14.880 1.00 82.81 277 PRO A O 1
ATOM 2230 N N . SER A 1 278 ? 16.824 -25.642 16.873 1.00 80.94 278 SER A N 1
ATOM 2231 C CA . SER A 1 278 ? 18.293 -25.576 16.853 1.00 80.94 278 SER A CA 1
ATOM 2232 C C . SER A 1 278 ? 18.934 -26.590 15.900 1.00 80.94 278 SER A C 1
ATOM 2234 O O . SER A 1 278 ? 20.102 -26.442 15.554 1.00 80.94 278 SER A O 1
ATOM 2236 N N . ARG A 1 279 ? 18.183 -27.619 15.485 1.00 79.94 279 ARG A N 1
ATOM 2237 C CA . ARG A 1 279 ? 18.610 -28.692 14.580 1.00 79.94 279 ARG A CA 1
ATOM 2238 C C . ARG A 1 279 ? 17.435 -29.203 13.743 1.00 79.94 279 ARG A C 1
ATOM 2240 O O . ARG A 1 279 ? 16.289 -29.109 14.181 1.00 79.94 279 ARG A O 1
ATOM 2247 N N . GLY A 1 280 ? 17.745 -29.792 12.588 1.00 81.19 280 GLY A N 1
ATOM 2248 C CA . GLY A 1 280 ? 16.767 -30.327 11.636 1.00 81.19 280 GLY A CA 1
ATOM 2249 C C . GLY A 1 280 ? 16.199 -29.275 10.678 1.00 81.19 280 GLY A C 1
ATOM 2250 O O . GLY A 1 280 ? 16.361 -28.071 10.881 1.00 81.19 280 GLY A O 1
ATOM 2251 N N . PHE A 1 281 ? 15.533 -29.740 9.620 1.00 76.56 281 PHE A N 1
ATOM 2252 C CA . PHE A 1 281 ? 14.768 -28.871 8.729 1.00 76.56 281 PHE A CA 1
ATOM 2253 C C . PHE A 1 281 ? 13.365 -28.668 9.303 1.00 76.56 281 PHE A C 1
ATOM 2255 O O . PHE A 1 281 ? 12.660 -29.652 9.533 1.00 76.56 281 PHE A O 1
ATOM 2262 N N . PRO A 1 282 ? 12.935 -27.424 9.554 1.00 80.00 282 PRO A N 1
ATOM 2263 C CA . PRO A 1 282 ? 11.579 -27.196 10.011 1.00 80.00 282 PRO A CA 1
ATOM 2264 C C . PRO A 1 282 ? 10.593 -27.420 8.855 1.00 80.00 282 PRO A C 1
ATOM 2266 O O . PRO A 1 282 ? 10.864 -27.014 7.726 1.00 80.00 282 PRO A O 1
ATOM 2269 N N . SER A 1 283 ? 9.435 -28.016 9.146 1.00 80.06 283 SER A N 1
ATOM 2270 C CA . SER A 1 283 ? 8.317 -28.126 8.202 1.00 80.06 283 SER A CA 1
ATOM 2271 C C . SER A 1 283 ? 7.281 -27.045 8.531 1.00 80.06 283 SER A C 1
ATOM 2273 O O . SER A 1 283 ? 6.542 -27.206 9.504 1.00 80.06 283 SER A O 1
ATOM 2275 N N . PRO A 1 284 ? 7.262 -25.900 7.822 1.00 81.62 284 PRO A N 1
ATOM 2276 C CA . PRO A 1 284 ? 6.314 -24.837 8.118 1.00 81.62 284 PRO A CA 1
ATOM 2277 C C . PRO A 1 284 ? 4.904 -25.229 7.667 1.00 81.62 284 PRO A C 1
ATOM 2279 O O . PRO A 1 284 ? 4.674 -25.456 6.480 1.00 81.62 284 PRO A O 1
ATOM 2282 N N . ASP A 1 285 ? 3.954 -25.226 8.600 1.00 87.50 285 ASP A N 1
ATOM 2283 C CA . ASP A 1 285 ? 2.531 -25.196 8.271 1.00 87.50 285 ASP A CA 1
ATOM 2284 C C . ASP A 1 285 ? 2.091 -23.734 8.059 1.00 87.50 285 ASP A C 1
ATOM 2286 O O . ASP A 1 285 ? 2.252 -22.870 8.929 1.00 87.50 285 ASP A O 1
ATOM 2290 N N . TRP A 1 286 ? 1.580 -23.434 6.863 1.00 88.38 286 TRP A N 1
ATOM 2291 C CA . TRP A 1 286 ? 1.104 -22.101 6.476 1.00 88.38 286 TRP A CA 1
ATOM 2292 C C . TRP A 1 286 ? -0.377 -21.860 6.796 1.00 88.38 286 TRP A C 1
ATOM 2294 O O . TRP A 1 286 ? -0.862 -20.734 6.608 1.00 88.38 286 TRP A O 1
ATOM 2304 N N . ALA A 1 287 ? -1.087 -22.887 7.260 1.00 89.50 287 ALA A N 1
ATOM 2305 C CA . ALA A 1 287 ? -2.454 -22.814 7.756 1.00 89.50 287 ALA A CA 1
ATOM 2306 C C . ALA A 1 287 ? -2.492 -22.604 9.280 1.00 89.50 287 ALA A C 1
ATOM 2308 O O . ALA A 1 287 ? -3.358 -21.874 9.763 1.00 89.50 287 ALA A O 1
ATOM 2309 N N . GLU A 1 288 ? -1.532 -23.155 10.031 1.00 93.44 288 GLU A N 1
ATOM 2310 C CA . GLU A 1 288 ? -1.487 -23.021 11.493 1.00 93.44 288 GLU A CA 1
ATOM 2311 C C . GLU A 1 288 ? -0.903 -21.672 11.954 1.00 93.44 288 GLU A C 1
ATOM 2313 O O . GLU A 1 288 ? 0.169 -21.221 11.534 1.00 93.44 288 GLU A O 1
ATOM 2318 N N . ASN A 1 289 ? -1.594 -21.031 12.899 1.00 95.19 289 ASN A N 1
ATOM 2319 C CA . ASN A 1 289 ? -1.081 -19.863 13.604 1.00 95.19 289 ASN A CA 1
ATOM 2320 C C . ASN A 1 289 ? -0.156 -20.298 14.749 1.00 95.19 289 ASN A C 1
ATOM 2322 O O . ASN A 1 289 ? -0.599 -20.784 15.783 1.00 95.19 289 ASN A O 1
ATOM 2326 N N . THR A 1 290 ? 1.140 -20.027 14.610 1.00 93.56 290 THR A N 1
ATOM 2327 C CA . THR A 1 290 ? 2.153 -20.289 15.651 1.00 93.56 290 THR A CA 1
ATOM 2328 C C . THR A 1 290 ? 2.159 -19.258 16.782 1.00 93.56 290 THR A C 1
ATOM 2330 O O . THR A 1 290 ? 2.779 -19.475 17.823 1.00 93.56 290 THR A O 1
ATOM 2333 N N . GLY A 1 291 ? 1.474 -18.132 16.586 1.00 94.50 291 GLY A N 1
ATOM 2334 C CA . GLY A 1 291 ? 1.205 -17.129 17.606 1.00 94.50 291 GLY A CA 1
ATOM 2335 C C . GLY A 1 291 ? 0.183 -16.111 17.113 1.00 94.50 291 GLY A C 1
ATOM 2336 O O . GLY A 1 291 ? 0.153 -15.780 15.927 1.00 94.50 291 GLY A O 1
ATOM 2337 N N . THR A 1 292 ? -0.646 -15.607 18.023 1.00 95.88 292 THR A N 1
ATOM 2338 C CA . THR A 1 292 ? -1.685 -14.614 17.725 1.00 95.88 292 THR A CA 1
ATOM 2339 C C . THR A 1 292 ? -1.678 -13.487 18.746 1.00 95.88 292 THR A C 1
ATOM 2341 O O . THR A 1 292 ? -1.393 -13.706 19.921 1.00 95.88 292 THR A O 1
ATOM 2344 N N . MET A 1 293 ? -2.052 -12.292 18.307 1.00 95.06 293 MET A N 1
ATOM 2345 C CA . MET A 1 293 ? -2.209 -11.104 19.135 1.00 95.06 293 MET A CA 1
ATOM 2346 C C . MET A 1 293 ? -3.535 -10.424 18.786 1.00 95.06 293 MET A C 1
ATOM 2348 O O . MET A 1 293 ? -3.624 -9.828 17.708 1.00 95.06 293 MET A O 1
ATOM 2352 N N . PRO A 1 294 ? -4.566 -10.514 19.644 1.00 95.44 294 PRO A N 1
ATOM 2353 C CA . PRO A 1 294 ? -5.774 -9.724 19.458 1.00 95.44 294 PRO A CA 1
ATOM 2354 C C . PRO A 1 294 ? -5.442 -8.234 19.585 1.00 95.44 294 PRO A C 1
ATOM 2356 O O . PRO A 1 294 ? -4.617 -7.834 20.414 1.00 95.44 294 PRO A O 1
ATOM 2359 N N . LEU A 1 295 ? -6.082 -7.424 18.748 1.00 94.50 295 LEU A N 1
ATOM 2360 C CA . LEU A 1 295 ? -5.976 -5.973 18.771 1.00 94.50 295 LEU A CA 1
ATOM 2361 C C . LEU A 1 295 ? -7.255 -5.405 19.384 1.00 94.50 295 LEU A C 1
ATOM 2363 O O . LEU A 1 295 ? -8.353 -5.702 18.914 1.00 94.50 295 LEU A O 1
ATOM 2367 N N . ARG A 1 296 ? -7.099 -4.599 20.429 1.00 91.94 296 ARG A N 1
ATOM 2368 C CA . ARG A 1 296 ? -8.162 -3.786 21.027 1.00 91.94 296 ARG A CA 1
ATOM 2369 C C . ARG A 1 296 ? -7.715 -2.337 20.968 1.00 91.94 296 ARG A C 1
ATOM 2371 O O . ARG A 1 296 ? -6.519 -2.103 21.111 1.00 91.94 296 ARG A O 1
ATOM 2378 N N . PHE A 1 297 ? -8.617 -1.419 20.663 1.00 92.06 297 PHE A N 1
ATOM 2379 C CA . PHE A 1 297 ? -8.290 -0.033 20.353 1.00 92.06 297 PHE A CA 1
ATOM 2380 C C . PHE A 1 297 ? -9.178 0.902 21.165 1.00 92.06 297 PHE A C 1
ATOM 2382 O O . PHE A 1 297 ? -10.399 0.776 21.069 1.00 92.06 297 PHE A O 1
ATOM 2389 N N . ASP A 1 298 ? -8.541 1.854 21.845 1.00 81.19 298 ASP A N 1
ATOM 2390 C CA . ASP A 1 298 ? -9.185 2.999 22.502 1.00 81.19 298 ASP A CA 1
ATOM 2391 C C . ASP A 1 298 ? -9.122 4.248 21.620 1.00 81.19 298 ASP A C 1
ATOM 2393 O O . ASP A 1 298 ? -8.017 4.549 21.089 1.00 81.19 298 ASP A O 1
#

Secondary structure (DSSP, 8-state):
-----HHHHGGGT-SGGG-SSS-THHHHHHHHHHHHHTTS---HHHHHHHHHHHHHHHHHHHHHHHHHHHHHHHHHHHHHHSSPTTS---S--HHHHHHHHHHHHHHHHHHHHHHHHHHHHHHHHHS-TTSPPHHHHHHHHHHHHHHHHHHHHHHHHH-GGGGGS-BTTB-SEEEEEEEEEEE-SEEEEEEEEE-TTS-EEEEEEEEEE----TT------EEEEEEEEES-TT--EEEEEEESEEEEEEEEEEE-SS-EEEBTT-SSPEEEEEPPPSSS-----SSS-SEEEEE-B-

Sequence (298 aa):
HAFAGYARWQINDRWDVLAGNEGLKAYAHERKFFTRLSRAKLPAPLAASVAFRCYLAERDVFVRRAARDVFRLRRIITNGRANRPGEPRLGGDASPYLKQMQATAADFALALKAGRKAAQAMWRRSRDPQARGPNETVLDRDERRLADWRAWLRRAVRRPELAWQATPVCGAWQLQFMVHNFAPAVQKVVVEQQNGEGVWRELAARFTIEFRAHTARPHSKLRREFTVPVDSPDARLRIAVRGVGQVAISHAALTNGVETKRAETYPHNKTLGRRAPSRGFPSPDWAENTGTMPLRFD